Protein AF-0000000075966143 (afdb_homodimer)

Organism: Ladona fulva (NCBI:txid123851)

pLDDT: mean 75.8, std 23.21, range [33.59, 98.0]

Radius of gyration: 23.51 Å; Cα contacts (8 Å, |Δi|>4): 585; chains: 2; bounding box: 40×70×55 Å

Nearest PDB structures (foldseek):
  2z8h-assembly1_A-2  TM=9.251E-01  e=4.315E-08  Mus musculus
  7x4x-assembly3_F-2  TM=8.879E-01  e=3.570E-08  Homo sapiens
  9gp5-assembly1_D  TM=9.313E-01  e=2.092E-07  Homo sapiens
  9gr9-assembly2_D-2  TM=9.067E-01  e=1.113E-07  Homo sapiens
  2vpk-assembly1_A-2  TM=9.109E-01  e=8.943E-07  Homo sapiens

Secondary structure (DSSP, 8-state):
----EEEEEE-EETTTTEE---EEEE-BTTB----GGGSS-----S-PEEEEEETTHHHHHHHHHHHHHHTT-S--EEEEETTEEEEE-HHHHHHH-HHHHHHHHH---SS-EEE-TT--HHHHHHHHHHHHHSEEEEEGGGHHHHHHHHHHTT-TTTTTS-THHHHT-/----EEEEEEEEETTTTEEEEEEEEE-BTTB----TTSSS-----S-PEEEEEETTHHHHHHHHHHHHHHTT-S--EEEEETTEEEEE-HHHHHHH-HHHHHHHHH---SS-EEE-TT--HHHHHHHHHHHHHSEEEEEGGGHHHHHHHHHHTT-TTTTTS-THHHHT-

Solvent-accessible surface area (backbone atoms only — not comparable to full-atom values): 18175 Å² total; per-residue (Å²): 131,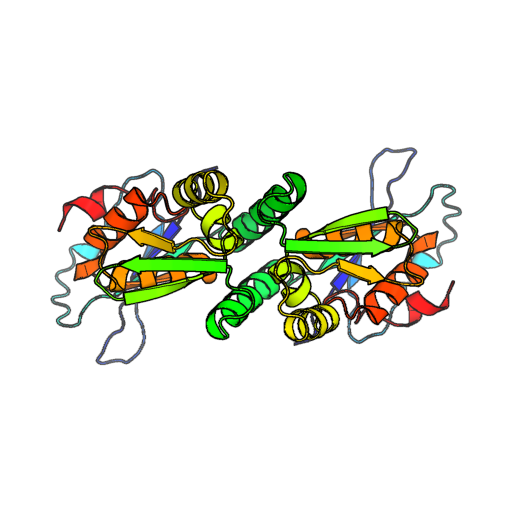81,66,46,22,32,31,21,32,32,37,62,36,77,86,69,72,46,59,38,64,58,45,67,41,58,45,55,90,46,47,63,70,72,55,77,65,77,66,53,74,66,80,60,86,62,86,50,35,34,32,39,34,31,76,56,36,53,64,48,45,42,53,36,51,40,48,31,55,75,67,60,53,83,52,39,29,36,42,33,25,86,94,41,76,46,74,40,42,57,70,59,46,33,55,38,8,66,52,47,30,52,55,48,69,74,44,82,56,82,61,44,74,46,76,44,78,96,41,57,53,71,47,52,52,45,50,51,40,27,66,45,66,28,35,40,76,35,46,56,89,47,40,20,63,41,41,49,52,31,36,73,46,37,26,65,38,44,36,70,46,26,58,63,54,44,60,73,105,132,80,68,45,21,32,31,23,33,37,35,62,36,76,86,65,75,44,66,53,63,61,45,68,41,58,46,54,91,44,49,60,69,70,56,77,65,76,65,52,75,67,78,60,85,61,82,47,34,34,32,37,33,32,76,56,35,55,63,48,46,40,52,35,51,40,50,30,55,77,69,60,52,84,50,37,30,35,42,33,24,85,95,42,75,47,72,40,43,57,68,58,47,33,56,36,10,65,52,46,31,53,55,48,69,74,44,83,54,81,62,45,75,48,76,44,78,96,41,57,53,70,47,52,53,45,49,52,41,26,70,46,64,29,34,41,78,38,45,56,89,48,40,20,64,41,40,49,52,30,37,75,47,37,26,64,38,45,34,70,46,28,59,65,54,43,60,73,105

Sequence (338 aa):
MHERVTFYIRYVDAKKMKAIVSYSLSLYEGNFYPGDWLSSETKMSEPQKFYLKWNDFQSNMVSSFKHLRDEKSFTDVTLACEGQTCKAHKMVLSACSPYFKSLLEENPSKHPIIILKDVPYGHLQAILEFMYAGEVNVSQEQLPAFLKTAERLKVKGLAEAPQSIKREGMHERVTFYIRYVDAKKMKAIVSYSLSLYEGNFYPGDWLSSETKMSEPQKFYLKWNDFQSNMVSSFKHLRDEKSFTDVTLACEGQTCKAHKMVLSACSPYFKSLLEENPSKHPIIILKDVPYGHLQAILEFMYAGEVNVSQEQLPAFLKTAERLKVKGLAEAPQSIKREG

Foldseek 3Di:
DPQWKFKFWKACPPVVSRIGNGPRQGPDPPDRPPDPVVPPCPVVVDDTDMD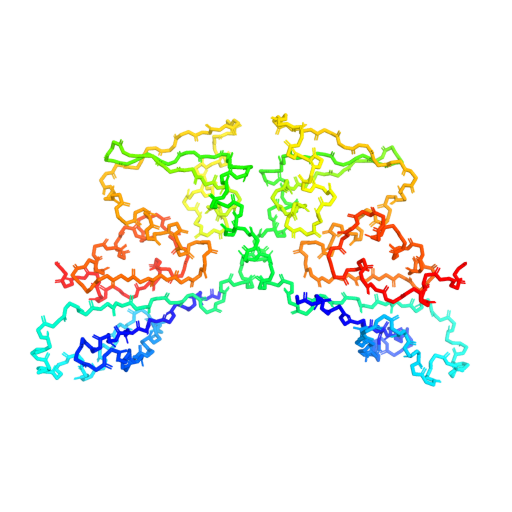IGRPCVVVVVLVVQVVCLVVVHPFAEWEDEPRDIGTHHLVLLVVFFVLSVVVCVVPVDRYYYHYDYPDDPVLVVQLRCCSSPVDGDDDLVCLLVSLVVCLVRRGPPRVPPDCVSNPPD/DDQWKWKFWFDCDPVVSDGDGGPRQGPPPVDRCPDPVVPPCPVVVDDTDMDIGRPCVVVVVLVVQVVCLVVVHPFAEWEDEPRDIGTHHLVLLVVFFVLSVVVCVVPVDRYYYHYDYPDDPVLVVQLRCCSSPVDGDDDLVCLLVSLVVCLVRRGPPRVPPDCVSNPPD

Structure (mmCIF, N/CA/C/O backbone):
data_AF-0000000075966143-model_v1
#
loop_
_entity.id
_entity.type
_entity.pdbx_description
1 polymer 'BTB domain-containing protein'
#
loop_
_atom_site.group_PDB
_atom_site.id
_atom_site.type_symbol
_atom_site.label_atom_id
_atom_site.label_alt_id
_atom_site.label_comp_id
_atom_site.label_asym_id
_atom_site.label_entity_id
_atom_site.label_seq_id
_atom_site.pdbx_PDB_ins_code
_atom_site.Cartn_x
_atom_site.Cartn_y
_atom_site.Cartn_z
_atom_site.occupancy
_atom_site.B_iso_or_equiv
_atom_site.auth_seq_id
_atom_site.auth_comp_id
_atom_site.auth_asym_id
_atom_site.auth_atom_id
_atom_site.pdbx_PDB_model_num
ATOM 1 N N . MET A 1 1 ? -13.375 1.794 14.156 1 35.16 1 MET A N 1
ATOM 2 C CA . MET A 1 1 ? -12.133 1.603 14.898 1 35.16 1 MET A CA 1
ATOM 3 C C . MET A 1 1 ? -11.219 2.816 14.758 1 35.16 1 MET A C 1
ATOM 5 O O . MET A 1 1 ? -11.055 3.346 13.656 1 35.16 1 MET A O 1
ATOM 9 N N . HIS A 1 2 ? -11.141 3.566 15.766 1 45.69 2 HIS A N 1
ATOM 10 C CA . HIS A 1 2 ? -10.469 4.859 15.812 1 45.69 2 HIS A CA 1
ATOM 11 C C . HIS A 1 2 ? -8.969 4.707 15.578 1 45.69 2 HIS A C 1
ATOM 13 O O . HIS A 1 2 ? -8.328 3.83 16.156 1 45.69 2 HIS A O 1
ATOM 19 N N . GLU A 1 3 ? -8.531 4.992 14.406 1 54.38 3 GLU A N 1
ATOM 20 C CA . GLU A 1 3 ? -7.105 4.914 14.102 1 54.38 3 GLU A CA 1
ATOM 21 C C . GLU A 1 3 ? -6.281 5.727 15.102 1 54.38 3 GLU A C 1
ATOM 23 O O . GLU A 1 3 ? -6.656 6.844 15.461 1 54.38 3 GLU A O 1
ATOM 28 N N . ARG A 1 4 ? -5.59 5.055 16.062 1 53.75 4 ARG A N 1
ATOM 29 C CA . ARG A 1 4 ? -4.852 5.715 17.125 1 53.75 4 ARG A CA 1
ATOM 30 C C . ARG A 1 4 ? -3.488 6.191 16.641 1 53.75 4 ARG A C 1
ATOM 32 O O . ARG A 1 4 ? -2.76 5.441 15.984 1 53.75 4 ARG A O 1
ATOM 39 N N . VAL A 1 5 ? -3.352 7.492 16.531 1 60.44 5 VAL A N 1
ATOM 40 C CA . VAL A 1 5 ? -2.033 8.047 16.234 1 60.44 5 VAL A CA 1
ATOM 41 C C . VAL A 1 5 ? -1.303 8.352 17.547 1 60.44 5 VAL A C 1
ATOM 43 O O . VAL A 1 5 ? -1.873 8.953 18.453 1 60.44 5 VAL A O 1
ATOM 46 N N . THR A 1 6 ? -0.219 7.621 17.766 1 60.62 6 THR A N 1
ATOM 47 C CA . THR A 1 6 ? 0.622 7.914 18.922 1 60.62 6 THR A CA 1
ATOM 48 C C . THR A 1 6 ? 1.615 9.023 18.609 1 60.62 6 THR A C 1
ATOM 50 O O . THR A 1 6 ? 2.225 9.031 17.531 1 60.62 6 THR A O 1
ATOM 53 N N . PHE A 1 7 ? 1.609 10.023 19.375 1 55.22 7 PHE A N 1
ATOM 54 C CA . PHE A 1 7 ? 2.525 11.148 19.219 1 55.22 7 PHE A CA 1
ATOM 55 C C . PHE A 1 7 ? 3.729 10.992 20.141 1 55.22 7 PHE A C 1
ATOM 57 O O . PHE A 1 7 ? 3.588 10.562 21.297 1 55.22 7 PHE A O 1
ATOM 64 N N . TYR A 1 8 ? 4.891 10.867 19.438 1 54 8 TYR A N 1
ATOM 65 C CA . TYR A 1 8 ? 6.098 10.867 20.266 1 54 8 TYR A CA 1
ATOM 66 C C . TYR A 1 8 ? 6.859 12.18 20.109 1 54 8 TYR A C 1
ATOM 68 O O . TYR A 1 8 ? 6.906 12.75 19.016 1 54 8 TYR A O 1
ATOM 76 N N . ILE A 1 9 ? 7.129 12.828 21.172 1 49.75 9 ILE A N 1
ATOM 77 C CA . ILE A 1 9 ? 7.977 14.016 21.141 1 49.75 9 ILE A CA 1
ATOM 78 C C . ILE A 1 9 ? 9.445 13.609 21.266 1 49.75 9 ILE A C 1
ATOM 80 O O . ILE A 1 9 ? 9.812 12.859 22.172 1 49.75 9 ILE A O 1
ATOM 84 N N . ARG A 1 10 ? 10.039 13.609 20.078 1 47.09 10 ARG A N 1
ATOM 85 C CA . ARG A 1 10 ? 11.469 13.312 20.141 1 47.09 10 ARG A CA 1
ATOM 86 C C . ARG A 1 10 ? 12.273 14.586 20.406 1 47.09 10 ARG A C 1
ATOM 88 O O . ARG A 1 10 ? 12.125 15.578 19.688 1 47.09 10 ARG A O 1
ATOM 95 N N . TYR A 1 11 ? 12.758 14.656 21.625 1 44.06 11 TYR A N 1
ATOM 96 C CA . TYR A 1 11 ? 13.656 15.734 22.016 1 44.06 11 TYR A CA 1
ATOM 97 C C . TYR A 1 11 ? 15.086 15.422 21.578 1 44.06 11 TYR A C 1
ATOM 99 O O . TYR A 1 11 ? 15.57 14.305 21.781 1 44.06 11 TYR A O 1
ATOM 107 N N . VAL A 1 12 ? 15.453 15.938 20.469 1 45.22 12 VAL A N 1
ATOM 108 C CA . VAL A 1 12 ? 16.859 15.773 20.141 1 45.22 12 VAL A CA 1
ATOM 109 C C . VAL A 1 12 ? 17.703 16.766 20.953 1 45.22 12 VAL A C 1
ATOM 111 O O . VAL A 1 12 ? 17.453 17.969 20.922 1 45.22 12 VAL A O 1
ATOM 114 N N . ASP A 1 13 ? 18.281 16.297 22.062 1 43.72 13 ASP A N 1
ATOM 115 C CA . ASP A 1 13 ? 19.219 17.125 22.812 1 43.72 13 ASP A CA 1
ATOM 116 C C . ASP A 1 13 ? 20.438 17.469 21.969 1 43.72 13 ASP A C 1
ATOM 118 O O . ASP A 1 13 ? 21.188 16.578 21.547 1 43.72 13 ASP A O 1
ATOM 122 N N . ALA A 1 14 ? 20.453 18.719 21.531 1 42 14 ALA A N 1
ATOM 123 C CA . ALA A 1 14 ? 21.609 19.234 20.812 1 42 14 ALA A CA 1
ATOM 124 C C . ALA A 1 14 ? 22.906 18.906 21.562 1 42 14 ALA A C 1
ATOM 126 O O . ALA A 1 14 ? 23.938 18.656 20.953 1 42 14 ALA A O 1
ATOM 127 N N . LYS A 1 15 ? 22.906 19.25 22.781 1 45.5 15 LYS A N 1
ATOM 128 C CA . LYS A 1 15 ? 24.188 19.094 23.469 1 45.5 15 LYS A CA 1
ATOM 129 C C . LYS A 1 15 ? 24.609 17.625 23.5 1 45.5 15 LYS A C 1
ATOM 131 O O . LYS A 1 15 ? 25.812 17.328 23.547 1 45.5 15 LYS A O 1
ATOM 136 N N . LYS A 1 16 ? 23.812 16.812 23.828 1 46.66 16 LYS A N 1
ATOM 137 C CA . LYS A 1 16 ? 24.266 15.438 24.016 1 46.66 16 LYS A CA 1
ATOM 138 C C . LYS A 1 16 ? 23.875 14.562 22.828 1 46.66 16 LYS A C 1
ATOM 140 O O . LYS A 1 16 ? 24.156 13.359 22.812 1 46.66 16 LYS A O 1
ATOM 145 N N . MET A 1 17 ? 23.547 15.016 21.75 1 38.47 17 MET A N 1
ATOM 146 C CA . MET A 1 17 ? 23.25 14.414 20.453 1 38.47 17 MET A CA 1
ATOM 147 C C . MET A 1 17 ? 22.359 13.188 20.609 1 38.47 17 MET A C 1
ATOM 149 O O . MET A 1 17 ? 22.531 12.195 19.891 1 38.47 17 MET A O 1
ATOM 153 N N . LYS A 1 18 ? 22.141 13.094 21.859 1 41.81 18 LYS A N 1
ATOM 154 C CA . LYS A 1 18 ? 21.297 11.93 22.125 1 41.81 18 LYS A CA 1
ATOM 155 C C . LYS A 1 18 ? 19.828 12.336 22.25 1 41.81 18 LYS A C 1
ATOM 157 O O . LYS A 1 18 ? 19.516 13.297 22.953 1 41.81 18 LYS A O 1
ATOM 162 N N . ALA A 1 19 ? 19.297 12.125 21.25 1 39.12 19 ALA A N 1
ATOM 163 C CA . ALA A 1 19 ? 17.906 12.461 20.953 1 39.12 19 ALA A CA 1
ATOM 164 C C . ALA A 1 19 ? 17.016 12.242 22.188 1 39.12 19 ALA A C 1
ATOM 166 O O . ALA A 1 19 ? 17.422 11.57 23.141 1 39.12 19 ALA A O 1
ATOM 167 N N . ILE A 1 20 ? 15.664 11.984 22.188 1 42.72 20 ILE A N 1
ATOM 168 C CA . ILE A 1 20 ? 14.227 12.219 22.094 1 42.72 20 ILE A CA 1
ATOM 169 C C . ILE A 1 20 ? 13.5 11.438 23.188 1 42.72 20 ILE A C 1
ATOM 171 O O . ILE A 1 20 ? 13.586 10.211 23.234 1 42.72 20 ILE A O 1
ATOM 175 N N . VAL A 1 21 ? 13.391 12.008 24.297 1 39.19 21 VAL A N 1
ATOM 176 C CA . VAL A 1 21 ? 12.297 11.555 25.156 1 39.19 21 VAL A CA 1
ATOM 177 C C . VAL A 1 21 ? 11.031 11.383 24.328 1 39.19 21 VAL A C 1
ATOM 179 O O . VAL A 1 21 ? 10.594 12.312 23.641 1 39.19 21 VAL A O 1
ATOM 182 N N . SER A 1 22 ? 10.812 10.258 23.688 1 41.22 22 SER A N 1
ATOM 183 C CA . SER A 1 22 ? 9.594 9.867 22.984 1 41.22 22 SER A CA 1
ATOM 184 C C . SER A 1 22 ? 8.391 9.875 23.922 1 41.22 22 SER A C 1
ATOM 186 O O . SER A 1 22 ? 8.43 9.266 25 1 41.22 22 SER A O 1
ATOM 188 N N . TYR A 1 23 ? 7.969 11.078 24.328 1 38.28 23 TYR A N 1
ATOM 189 C CA . TYR A 1 23 ? 6.691 11.023 25.031 1 38.28 23 TYR A CA 1
ATOM 190 C C . TYR A 1 23 ? 5.586 10.508 24.109 1 38.28 23 TYR A C 1
ATOM 192 O O . TYR A 1 23 ? 5.441 10.977 22.984 1 38.28 23 TYR A O 1
ATOM 200 N N . SER A 1 24 ? 5.426 9.242 24.25 1 41.91 24 SER A N 1
ATOM 201 C CA . SER A 1 24 ? 4.285 8.68 23.531 1 41.91 24 SER A CA 1
ATOM 202 C C . SER A 1 24 ? 2.99 9.383 23.906 1 41.91 24 SER A C 1
ATOM 204 O O . SER A 1 24 ? 2.703 9.57 25.094 1 41.91 24 SER A O 1
ATOM 206 N N . LEU A 1 25 ? 2.803 10.5 23.406 1 42.75 25 LEU A N 1
ATOM 207 C CA . LEU A 1 25 ? 1.447 11.016 23.578 1 42.75 25 LEU A CA 1
ATOM 208 C C . LEU A 1 25 ? 0.462 10.234 22.719 1 42.75 25 LEU A C 1
ATOM 210 O O . LEU A 1 25 ? 0.653 10.102 21.5 1 42.75 25 LEU A O 1
ATOM 214 N N . SER A 1 26 ? 0.037 9.141 23.406 1 41.5 26 SER A N 1
ATOM 215 C CA . SER A 1 26 ? -1.021 8.43 22.703 1 41.5 26 SER A CA 1
ATOM 216 C C . SER A 1 26 ? -2.283 9.281 22.594 1 41.5 26 SER A C 1
ATOM 218 O O . SER A 1 26 ? -2.701 9.906 23.578 1 41.5 26 SER A O 1
ATOM 220 N N . LEU A 1 27 ? -2.469 9.938 21.609 1 43 27 LEU A N 1
ATOM 221 C CA . LEU A 1 27 ? -3.725 10.641 21.375 1 43 27 LEU A CA 1
ATOM 222 C C . LEU A 1 27 ? -4.91 9.695 21.5 1 43 27 LEU A C 1
ATOM 224 O O . LEU A 1 27 ? -4.977 8.68 20.797 1 43 27 LEU A O 1
ATOM 228 N N . TYR A 1 28 ? -5.246 9.398 22.875 1 38.34 28 TYR A N 1
ATOM 229 C CA . TYR A 1 28 ? -6.492 8.672 23.094 1 38.34 28 TYR A CA 1
ATOM 230 C C . TYR A 1 28 ? -7.66 9.633 23.281 1 38.34 28 TYR A C 1
ATOM 232 O O . TYR A 1 28 ? -7.578 10.57 24.078 1 38.34 28 TYR A O 1
ATOM 240 N N . GLU A 1 29 ? -8.891 9.367 22.703 1 38.88 29 GLU A N 1
ATOM 241 C CA . GLU A 1 29 ? -10.227 9.945 22.828 1 38.88 29 GLU A CA 1
ATOM 242 C C . GLU A 1 29 ? -10.18 11.461 22.688 1 38.88 29 GLU A C 1
ATOM 244 O O . GLU A 1 29 ? -10.867 12.18 23.406 1 38.88 29 GLU A O 1
ATOM 249 N N . GLY A 1 30 ? -9.43 12.102 21.844 1 39.19 30 GLY A N 1
ATOM 250 C CA . GLY A 1 30 ? -9.539 13.516 21.547 1 39.19 30 GLY A CA 1
ATOM 251 C C . GLY A 1 30 ? -8.758 14.391 22.5 1 39.19 30 GLY A C 1
ATOM 252 O O . GLY A 1 30 ? -8.695 15.609 22.328 1 39.19 30 GLY A O 1
ATOM 253 N N . ASN A 1 31 ? -8.578 13.93 23.719 1 38.34 31 ASN A N 1
ATOM 254 C CA . ASN A 1 31 ? -8.016 14.758 24.781 1 38.34 31 ASN A CA 1
ATOM 255 C C . ASN A 1 31 ? -6.496 14.672 24.828 1 38.34 31 ASN A C 1
ATOM 257 O O . ASN A 1 31 ? -5.926 13.602 24.578 1 38.34 31 ASN A O 1
ATOM 261 N N . PHE A 1 32 ? -5.906 15.789 24.484 1 42.09 32 PHE A N 1
ATOM 262 C CA . PHE A 1 32 ? -4.473 15.969 24.688 1 42.09 32 PHE A CA 1
ATOM 263 C C . PHE A 1 32 ? -4.137 16.047 26.172 1 42.09 32 PHE A C 1
ATOM 265 O O . PHE A 1 32 ? -4.695 16.859 26.891 1 42.09 32 PHE A O 1
ATOM 272 N N . TYR A 1 33 ? -3.854 15.031 26.797 1 36.91 33 TYR A N 1
ATOM 273 C CA . TYR A 1 33 ? -3.363 15.273 28.156 1 36.91 33 TYR A CA 1
ATOM 274 C C . TYR A 1 33 ? -1.88 15.617 28.141 1 36.91 33 TYR A C 1
ATOM 276 O O . TYR A 1 33 ? -1.045 14.797 27.766 1 36.91 33 TYR A O 1
ATOM 284 N N . PRO A 1 34 ? -1.654 16.875 27.781 1 41.34 34 PRO A N 1
ATOM 285 C CA . PRO A 1 34 ? -0.245 17.188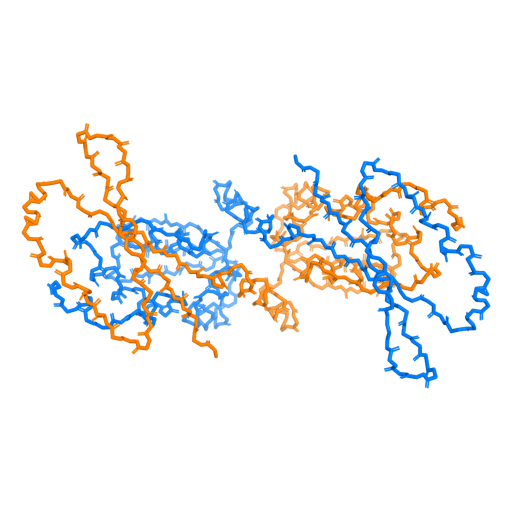 28.031 1 41.34 34 PRO A CA 1
ATOM 286 C C . PRO A 1 34 ? 0.264 16.609 29.344 1 41.34 34 PRO A C 1
ATOM 288 O O . PRO A 1 34 ? -0.407 16.719 30.375 1 41.34 34 PRO A O 1
ATOM 291 N N . GLY A 1 35 ? 0.656 15.453 29.406 1 36.88 35 GLY A N 1
ATOM 292 C CA . GLY A 1 35 ? 1.251 15.25 30.719 1 36.88 35 GLY A CA 1
ATOM 293 C C . GLY A 1 35 ? 1.987 16.469 31.234 1 36.88 35 GLY A C 1
ATOM 294 O O . GLY A 1 35 ? 2.215 17.422 30.484 1 36.88 35 GLY A O 1
ATOM 295 N N . ASP A 1 36 ? 2.021 16.672 32.625 1 38.34 36 ASP A N 1
ATOM 296 C CA . ASP A 1 36 ? 2.721 17.672 33.406 1 38.34 36 ASP A CA 1
ATOM 297 C C . ASP A 1 36 ? 3.98 18.156 32.688 1 38.34 36 ASP A C 1
ATOM 299 O O . ASP A 1 36 ? 4.633 19.109 33.125 1 38.34 36 ASP A O 1
ATOM 303 N N . TRP A 1 37 ? 4.465 17.312 31.828 1 37.81 37 TRP A N 1
ATOM 304 C CA . TRP A 1 37 ? 5.863 17.531 31.484 1 37.81 37 TRP A CA 1
ATOM 305 C C . TRP A 1 37 ? 6 18.656 30.453 1 37.81 37 TRP A C 1
ATOM 307 O O . TRP A 1 37 ? 7.113 19.047 30.109 1 37.81 37 TRP A O 1
ATOM 317 N N . LEU A 1 38 ? 4.969 18.938 29.578 1 40.09 38 LEU A N 1
ATOM 318 C CA . LEU A 1 38 ? 5.184 20.141 28.781 1 40.09 38 LEU A CA 1
ATOM 319 C C . LEU A 1 38 ? 5.438 21.344 29.688 1 40.09 38 LEU A C 1
ATOM 321 O O . LEU A 1 38 ? 5.855 22.406 29.203 1 40.09 38 LEU A O 1
ATOM 325 N N . SER A 1 39 ? 4.832 21.391 30.797 1 36.72 39 SER A N 1
ATOM 326 C CA . SER A 1 39 ? 5.055 22.516 31.703 1 36.72 39 SER A CA 1
ATOM 327 C C . SER A 1 39 ? 6.52 22.609 32.094 1 36.72 39 SER A C 1
ATOM 329 O O . SER A 1 39 ? 6.906 23.531 32.844 1 36.72 39 SER A O 1
ATOM 331 N N . SER A 1 40 ? 7.184 21.453 32.312 1 35.75 40 SER A N 1
ATOM 332 C CA . SER A 1 40 ? 8.508 21.781 32.812 1 35.75 40 SER A CA 1
ATOM 333 C C . SER A 1 40 ? 9.234 22.75 31.891 1 35.75 40 SER A C 1
ATOM 335 O O . SER A 1 40 ? 9.195 22.609 30.672 1 35.75 40 SER A O 1
ATOM 337 N N . GLU A 1 41 ? 9.305 24.047 32.281 1 37.09 41 GLU A N 1
ATOM 338 C CA . GLU A 1 41 ? 10.172 25.141 31.844 1 37.09 41 GLU A CA 1
ATOM 339 C C . GLU A 1 41 ? 11.43 24.609 31.156 1 37.09 41 GLU A C 1
ATOM 341 O O . GLU A 1 41 ? 12.531 24.703 31.703 1 37.09 41 GLU A O 1
ATOM 346 N N . THR A 1 42 ? 11.508 23.391 30.906 1 38 42 THR A N 1
ATOM 347 C CA . THR A 1 42 ? 12.82 23.281 30.266 1 38 42 THR A CA 1
ATOM 348 C C . THR A 1 42 ? 12.961 24.312 29.156 1 38 42 THR A C 1
ATOM 350 O O . THR A 1 42 ? 12.227 24.266 28.156 1 38 42 THR A O 1
ATOM 353 N N . LYS A 1 43 ? 13.062 25.594 29.422 1 41.16 43 LYS A N 1
ATOM 354 C CA . LYS A 1 43 ? 13.734 26.609 28.609 1 41.16 43 LYS A CA 1
ATOM 355 C C . LYS A 1 43 ? 14.523 25.969 27.469 1 41.16 43 LYS A C 1
ATOM 357 O O . LYS A 1 43 ? 15.734 25.781 27.562 1 41.16 43 LYS A O 1
ATOM 362 N N . MET A 1 44 ? 14.234 24.766 27.016 1 41.53 44 MET A N 1
ATOM 363 C CA . MET A 1 44 ? 15.086 24.125 26.016 1 41.53 44 MET A CA 1
ATOM 364 C C . MET A 1 44 ? 15.195 24.969 24.75 1 41.53 44 MET A C 1
ATOM 366 O O . MET A 1 44 ? 14.18 25.312 24.156 1 41.53 44 MET A O 1
ATOM 370 N N . SER A 1 45 ? 16.031 25.828 24.75 1 44.84 45 SER A N 1
ATOM 371 C CA . SER A 1 45 ? 16.516 26.688 23.688 1 44.84 45 SER A CA 1
ATOM 372 C C . SER A 1 45 ? 16.297 26.062 22.312 1 44.84 45 SER A C 1
ATOM 374 O O . SER A 1 45 ? 16.391 26.734 21.281 1 44.84 45 SER A O 1
ATOM 376 N N . GLU A 1 46 ? 16.469 24.641 22.234 1 49.53 46 GLU A N 1
ATOM 377 C CA . GLU A 1 46 ? 16.516 24.078 20.891 1 49.53 46 GLU A CA 1
ATOM 378 C C . GLU A 1 46 ? 15.125 23.703 20.391 1 49.53 46 GLU A C 1
ATOM 380 O O . GLU A 1 46 ? 14.242 23.375 21.188 1 49.53 46 GLU A O 1
ATOM 385 N N . PRO A 1 47 ? 14.883 23.969 19.141 1 54.69 47 PRO A N 1
ATOM 386 C CA . PRO A 1 47 ? 13.586 23.719 18.5 1 54.69 47 PRO A CA 1
ATOM 387 C C . PRO A 1 47 ? 13.055 22.312 18.766 1 54.69 47 PRO A C 1
ATOM 389 O O . PRO A 1 47 ? 13.812 21.344 18.734 1 54.69 47 PRO A O 1
ATOM 392 N N . GLN A 1 48 ? 12.102 22.047 19.531 1 59.75 48 GLN A N 1
ATOM 393 C CA . GLN A 1 48 ? 11.438 20.797 19.875 1 59.75 48 GLN A CA 1
ATOM 394 C C . GLN A 1 48 ? 10.672 20.25 18.672 1 59.75 48 GLN A C 1
ATOM 396 O O . GLN A 1 48 ? 10.086 21.016 17.906 1 59.75 48 GLN A O 1
ATOM 401 N N . LYS A 1 49 ? 11.117 18.906 18.188 1 71.5 49 LYS A N 1
ATOM 402 C CA . LYS A 1 49 ? 10.383 18.234 17.125 1 71.5 49 LYS A CA 1
ATOM 403 C C . LYS A 1 49 ? 9.445 17.172 17.703 1 71.5 49 LYS A C 1
ATOM 405 O O . LYS A 1 49 ? 9.734 16.578 18.75 1 71.5 49 LYS A O 1
ATOM 410 N N . PHE A 1 50 ? 8.227 17.078 17.109 1 73.44 50 PHE A N 1
ATOM 411 C CA . PHE A 1 50 ? 7.242 16.047 17.438 1 73.44 50 PHE A CA 1
ATOM 412 C C . PHE A 1 50 ? 7.273 14.922 16.406 1 73.44 50 PHE A C 1
ATOM 414 O O . PHE A 1 50 ? 7.316 15.172 15.203 1 73.44 50 PHE A O 1
ATOM 421 N N . TYR A 1 51 ? 7.398 13.727 16.984 1 80.19 51 TYR A N 1
ATOM 422 C CA . TYR A 1 51 ? 7.309 12.523 16.172 1 80.19 51 TYR A CA 1
ATOM 423 C C . TYR A 1 51 ? 5.914 11.906 16.25 1 80.19 51 TYR A C 1
ATOM 425 O O . TYR A 1 51 ? 5.453 11.539 17.344 1 80.19 51 TYR A O 1
ATOM 433 N N . LEU A 1 52 ? 5.258 11.922 15.117 1 81.06 52 LEU A N 1
ATOM 434 C CA . LEU A 1 52 ? 3.916 11.367 15.023 1 81.06 52 LEU A CA 1
ATOM 435 C C . LEU A 1 52 ? 3.936 10.008 14.32 1 81.06 52 LEU A C 1
ATOM 437 O O . LEU A 1 52 ? 4.543 9.867 13.258 1 81.06 52 LEU A O 1
ATOM 441 N N . LYS A 1 53 ? 3.336 9.008 14.984 1 85 53 LYS A N 1
ATOM 442 C CA . LYS A 1 53 ? 3.295 7.656 14.422 1 85 53 LYS A CA 1
ATOM 443 C C . LYS A 1 53 ? 1.865 7.129 14.367 1 85 53 LYS A C 1
ATOM 445 O O . LYS A 1 53 ? 1.133 7.195 15.359 1 85 53 LYS A O 1
ATOM 450 N N . TRP A 1 54 ? 1.492 6.664 13.211 1 85.56 54 TRP A N 1
ATOM 451 C CA . TRP A 1 54 ? 0.216 5.98 13.031 1 85.56 54 TRP A CA 1
ATOM 452 C C . TRP A 1 54 ? 0.338 4.496 13.359 1 85.56 54 TRP A C 1
ATOM 454 O O . TRP A 1 54 ? 0.868 3.721 12.562 1 85.56 54 TRP A O 1
ATOM 464 N N . ASN A 1 55 ? -0.104 3.992 14.484 1 80.44 55 ASN A N 1
ATOM 465 C CA . ASN A 1 55 ? 0.141 2.658 15.023 1 80.44 55 ASN A CA 1
ATOM 466 C C . ASN A 1 55 ? -0.405 1.571 14.102 1 80.44 55 ASN A C 1
ATOM 468 O O . ASN A 1 55 ? 0.204 0.509 13.961 1 80.44 55 ASN A O 1
ATOM 472 N N . ASP A 1 56 ? -1.583 1.779 13.469 1 85.62 56 ASP A N 1
ATOM 473 C CA . ASP A 1 56 ? -2.203 0.752 12.633 1 85.62 56 ASP A CA 1
ATOM 474 C C . ASP A 1 56 ? -2.061 1.086 11.148 1 85.62 56 ASP A C 1
ATOM 476 O O . ASP A 1 56 ? -2.936 0.758 10.352 1 85.62 56 ASP A O 1
ATOM 480 N N . PHE A 1 57 ? -0.975 1.826 10.883 1 91.25 57 PHE A N 1
ATOM 481 C CA . PHE A 1 57 ? -0.768 2.326 9.531 1 91.25 57 PHE A CA 1
ATOM 482 C C . PHE A 1 57 ? -0.696 1.176 8.539 1 91.25 57 PHE A C 1
ATOM 484 O O . PHE A 1 57 ? -1.456 1.138 7.566 1 91.25 57 PHE A O 1
ATOM 491 N N . GLN A 1 58 ? 0.205 0.168 8.82 1 90.75 58 GLN A N 1
ATOM 492 C CA . GLN A 1 58 ? 0.468 -0.898 7.859 1 90.75 58 GLN A CA 1
ATOM 493 C C . GLN A 1 58 ? -0.777 -1.749 7.629 1 90.75 58 GLN A C 1
ATOM 495 O O . GLN A 1 58 ? -1.134 -2.039 6.484 1 90.75 58 GLN A O 1
ATOM 500 N N . SER A 1 59 ? -1.456 -2.123 8.688 1 89.88 59 SER A N 1
ATOM 501 C CA . SER A 1 59 ? -2.658 -2.939 8.555 1 89.88 59 SER A CA 1
ATOM 502 C C . SER A 1 59 ? -3.775 -2.168 7.855 1 89.88 59 SER A C 1
ATOM 504 O O . SER A 1 59 ? -4.512 -2.729 7.043 1 89.88 59 SER A O 1
ATOM 506 N N . ASN A 1 60 ? -3.91 -0.875 8.141 1 89.94 60 ASN A N 1
ATOM 507 C CA . ASN A 1 60 ? -4.91 -0.035 7.488 1 89.94 60 ASN A CA 1
ATOM 508 C C . ASN A 1 60 ? -4.641 0.096 5.988 1 89.94 60 ASN A C 1
ATOM 510 O O . ASN A 1 60 ? -5.562 -0.002 5.18 1 89.94 60 ASN A O 1
ATOM 514 N N . MET A 1 61 ? -3.398 0.274 5.676 1 92.44 61 MET A N 1
ATOM 515 C CA . MET A 1 61 ? -3.012 0.449 4.277 1 92.44 61 MET A CA 1
ATOM 516 C C . MET A 1 61 ? -3.336 -0.799 3.465 1 92.44 61 MET A C 1
ATOM 518 O O . MET A 1 61 ? -3.998 -0.714 2.428 1 92.44 61 MET A O 1
ATOM 522 N N . VAL A 1 62 ? -2.928 -1.915 3.961 1 92 62 VAL A N 1
ATOM 523 C CA . VAL A 1 62 ? -3.129 -3.176 3.256 1 92 62 VAL A CA 1
ATOM 524 C C . VAL A 1 62 ? -4.621 -3.459 3.115 1 92 62 VAL A C 1
ATOM 526 O O . VAL A 1 62 ? -5.09 -3.834 2.037 1 92 62 VAL A O 1
ATOM 529 N N . SER A 1 63 ? -5.375 -3.238 4.172 1 94 63 SER A N 1
ATOM 530 C CA . SER A 1 63 ? -6.82 -3.443 4.125 1 94 63 SER A CA 1
ATOM 531 C C . SER A 1 63 ? -7.477 -2.529 3.098 1 94 63 SER A C 1
ATOM 533 O O . SER A 1 63 ? -8.375 -2.953 2.365 1 94 63 SER A O 1
ATOM 535 N N . SER A 1 64 ? -7.059 -1.345 3.105 1 93.38 64 SER A N 1
ATOM 536 C CA . SER A 1 64 ? -7.609 -0.381 2.16 1 93.38 64 SER A CA 1
ATOM 537 C C . SER A 1 64 ? -7.309 -0.786 0.72 1 93.38 64 SER A C 1
ATOM 539 O O . SER A 1 64 ? -8.172 -0.678 -0.154 1 93.38 64 SER A O 1
ATOM 541 N N . PHE A 1 65 ? -6.117 -1.251 0.458 1 95.19 65 PHE A N 1
ATOM 542 C CA . PHE A 1 65 ? -5.75 -1.645 -0.897 1 95.19 65 PHE A CA 1
ATOM 543 C C . PHE A 1 65 ? -6.578 -2.84 -1.356 1 95.19 65 PHE A C 1
ATOM 545 O O . PHE A 1 65 ? -6.984 -2.912 -2.518 1 95.19 65 PHE A O 1
ATOM 552 N N . LYS A 1 66 ? -6.762 -3.756 -0.452 1 95.31 66 LYS A N 1
ATOM 553 C CA . LYS A 1 66 ? -7.637 -4.883 -0.766 1 95.31 66 LYS A CA 1
ATOM 554 C C . LYS A 1 66 ? -9.039 -4.41 -1.12 1 95.31 66 LYS A C 1
ATOM 556 O O . LYS A 1 66 ? -9.641 -4.887 -2.086 1 95.31 66 LYS A O 1
ATOM 561 N N . HIS A 1 67 ? -9.523 -3.465 -0.348 1 95.88 67 HIS A N 1
ATOM 562 C CA . HIS A 1 67 ? -10.844 -2.906 -0.597 1 95.88 67 HIS A CA 1
ATOM 563 C C . HIS A 1 67 ? -10.906 -2.205 -1.951 1 95.88 67 HIS A C 1
ATOM 565 O O . HIS A 1 67 ? -11.859 -2.387 -2.707 1 95.88 67 HIS A O 1
ATOM 571 N N . LEU A 1 68 ? -9.945 -1.452 -2.254 1 95.69 68 LEU A N 1
ATOM 572 C CA . LEU A 1 68 ? -9.891 -0.738 -3.523 1 95.69 68 LEU A CA 1
ATOM 573 C C . LEU A 1 68 ? -9.891 -1.713 -4.695 1 95.69 68 LEU A C 1
ATOM 575 O O . LEU A 1 68 ? -10.523 -1.461 -5.719 1 95.69 68 LEU A O 1
ATOM 579 N N . ARG A 1 69 ? -9.109 -2.84 -4.543 1 95.88 69 ARG A N 1
ATOM 580 C CA . ARG A 1 69 ? -9.117 -3.863 -5.582 1 95.88 69 ARG A CA 1
ATOM 581 C C . ARG A 1 69 ? -10.508 -4.453 -5.762 1 95.88 69 ARG A C 1
ATOM 583 O O . ARG A 1 69 ? -10.984 -4.609 -6.891 1 95.88 69 ARG A O 1
ATOM 590 N N . ASP A 1 70 ? -11.172 -4.73 -4.656 1 95.56 70 ASP A N 1
ATOM 591 C CA . ASP A 1 70 ? -12.508 -5.328 -4.688 1 95.56 70 ASP A CA 1
ATOM 592 C C . ASP A 1 70 ? -13.508 -4.395 -5.355 1 95.56 70 ASP A C 1
ATOM 594 O O . ASP A 1 70 ? -14.398 -4.844 -6.082 1 95.56 70 ASP A O 1
ATOM 598 N N . GLU A 1 71 ? -13.32 -3.104 -5.152 1 95.06 71 GLU A N 1
ATOM 599 C CA . GLU A 1 71 ? -14.211 -2.096 -5.73 1 95.06 71 GLU A CA 1
ATOM 600 C C . GLU A 1 71 ? -13.781 -1.732 -7.148 1 95.06 71 GLU A C 1
ATOM 602 O O . GLU A 1 71 ? -14.477 -0.99 -7.84 1 95.06 71 GLU A O 1
ATOM 607 N N . LYS A 1 72 ? -12.586 -2.299 -7.602 1 94.81 72 LYS A N 1
ATOM 608 C CA . LYS A 1 72 ? -12 -1.973 -8.898 1 94.81 72 LYS A CA 1
ATOM 609 C C . LYS A 1 72 ? -11.734 -0.475 -9.016 1 94.81 72 LYS A C 1
ATOM 611 O O . LYS A 1 72 ? -11.914 0.105 -10.094 1 94.81 72 LYS A O 1
ATOM 616 N N . SER A 1 73 ? -11.406 0.152 -7.84 1 94.75 73 SER A N 1
ATOM 617 C CA . SER A 1 73 ? -11.078 1.573 -7.836 1 94.75 73 SER A CA 1
ATOM 618 C C . SER A 1 73 ? -9.609 1.8 -8.203 1 94.75 73 SER A C 1
ATOM 620 O O . SER A 1 73 ? -8.719 1.144 -7.66 1 94.75 73 SER A O 1
ATOM 622 N N . PHE A 1 74 ? -9.367 2.639 -9.18 1 94.69 74 PHE A N 1
ATOM 623 C CA . PHE A 1 74 ? -8.062 3.148 -9.586 1 94.69 74 PHE A CA 1
ATOM 624 C C . PHE A 1 74 ? -7.195 2.031 -10.156 1 94.69 74 PHE A C 1
ATOM 626 O O . PHE A 1 74 ? -5.969 2.119 -10.148 1 94.69 74 PHE A O 1
ATOM 633 N N . THR A 1 75 ? -7.754 0.91 -10.531 1 96 75 THR A N 1
ATOM 634 C CA . THR A 1 75 ? -6.973 -0.121 -11.211 1 96 75 THR A CA 1
ATOM 635 C C . THR A 1 75 ? -6.383 0.416 -12.508 1 96 75 THR A C 1
ATOM 637 O O . THR A 1 75 ? -7.027 1.187 -13.219 1 96 75 THR A O 1
ATOM 640 N N . ASP A 1 76 ? -5.152 -0.029 -12.789 1 95.75 76 ASP A N 1
ATOM 641 C CA . ASP A 1 76 ? -4.469 0.574 -13.93 1 95.75 76 ASP A CA 1
ATOM 642 C C . ASP A 1 76 ? -3.699 -0.476 -14.727 1 95.75 76 ASP A C 1
ATOM 644 O O . ASP A 1 76 ? -2.801 -0.14 -15.5 1 95.75 76 ASP A O 1
ATOM 648 N N . VAL A 1 77 ? -3.994 -1.717 -14.594 1 96.56 77 VAL A N 1
ATOM 649 C CA . VAL A 1 77 ? -3.438 -2.809 -15.383 1 96.56 77 VAL A CA 1
ATOM 650 C C . VAL A 1 77 ? -4.438 -3.963 -15.445 1 96.56 77 VAL A C 1
ATOM 652 O O . VAL A 1 77 ? -5.156 -4.223 -14.477 1 96.56 77 VAL A O 1
ATOM 655 N N . THR A 1 78 ? -4.512 -4.574 -16.547 1 97.12 78 THR A N 1
ATOM 656 C CA . THR A 1 78 ? -5.328 -5.77 -16.734 1 97.12 78 THR A CA 1
ATOM 657 C C . THR A 1 78 ? -4.453 -6.988 -17.016 1 97.12 78 THR A C 1
ATOM 659 O O . THR A 1 78 ? -3.551 -6.93 -17.844 1 97.12 78 THR A O 1
ATOM 662 N N . LEU A 1 79 ? -4.605 -8.039 -16.234 1 97.44 79 LEU A N 1
ATOM 663 C CA . LEU A 1 79 ? -3.955 -9.32 -16.469 1 97.44 79 LEU A CA 1
ATOM 664 C C . LEU A 1 79 ? -4.902 -10.289 -17.172 1 97.44 79 LEU A C 1
ATOM 666 O O . LEU A 1 79 ? -6.062 -10.43 -16.781 1 97.44 79 LEU A O 1
ATOM 670 N N . ALA A 1 80 ? -4.414 -10.914 -18.234 1 95.94 80 ALA A N 1
ATOM 671 C CA . ALA A 1 80 ? -5.23 -11.828 -19.031 1 95.94 80 ALA A CA 1
ATOM 672 C C . ALA A 1 80 ? -4.621 -13.227 -19.062 1 95.94 80 ALA A C 1
ATOM 674 O O . ALA A 1 80 ? -3.42 -13.383 -19.297 1 95.94 80 ALA A O 1
ATOM 675 N N . CYS A 1 81 ? -5.375 -14.242 -18.719 1 92.88 81 CYS A N 1
ATOM 676 C CA . CYS A 1 81 ? -4.93 -15.625 -18.844 1 92.88 81 CYS A CA 1
ATOM 677 C C . CYS A 1 81 ? -6.113 -16.562 -19.047 1 92.88 81 CYS A C 1
ATOM 679 O O . CYS A 1 81 ? -7.16 -16.406 -18.406 1 92.88 81 CYS A O 1
ATOM 681 N N . GLU A 1 82 ? -6 -17.516 -19.891 1 93.31 82 GLU A N 1
ATOM 682 C CA . GLU A 1 82 ? -6.984 -18.547 -20.188 1 93.31 82 GLU A CA 1
ATOM 683 C C . GLU A 1 82 ? -8.344 -17.938 -20.516 1 93.31 82 GLU A C 1
ATOM 685 O O . GLU A 1 82 ? -9.375 -18.391 -20.016 1 93.31 82 GLU A O 1
ATOM 690 N N . GLY A 1 83 ? -8.383 -16.828 -21.219 1 93.06 83 GLY A N 1
ATOM 691 C CA . GLY A 1 83 ? -9.602 -16.188 -21.688 1 93.06 83 GLY A CA 1
ATOM 692 C C . GLY A 1 83 ? -10.289 -15.359 -20.625 1 93.06 83 GLY A C 1
ATOM 693 O O . GLY A 1 83 ? -11.359 -14.797 -20.859 1 93.06 83 GLY A O 1
ATOM 694 N N . GLN A 1 84 ? -9.719 -15.328 -19.438 1 96.25 84 GLN A N 1
ATOM 695 C CA . GLN A 1 84 ? -10.258 -14.523 -18.344 1 96.25 84 GLN A CA 1
ATOM 696 C C . GLN A 1 84 ? -9.336 -13.344 -18.016 1 96.25 84 GLN A C 1
ATOM 698 O O . GLN A 1 84 ? -8.164 -13.352 -18.391 1 96.25 84 GLN A O 1
ATOM 703 N N . THR A 1 85 ? -9.938 -12.297 -17.469 1 95.75 85 THR A N 1
ATOM 704 C CA . THR A 1 85 ? -9.141 -11.117 -17.156 1 95.75 85 THR A CA 1
ATOM 705 C C . THR A 1 85 ? -9.375 -10.68 -15.711 1 95.75 85 THR A C 1
ATOM 707 O O . THR A 1 85 ? -10.422 -10.984 -15.133 1 95.75 85 THR A O 1
ATOM 710 N N . CYS A 1 86 ? -8.352 -10.039 -15.102 1 96.38 86 CYS A N 1
ATOM 711 C CA . CYS A 1 86 ? -8.398 -9.43 -13.781 1 96.38 86 CYS A CA 1
ATOM 712 C C . CYS A 1 86 ? -7.715 -8.062 -13.789 1 96.38 86 CYS A C 1
ATOM 714 O O . CYS A 1 86 ? -6.688 -7.887 -14.445 1 96.38 86 CYS A O 1
ATOM 716 N N . LYS A 1 87 ? -8.344 -7.176 -13.156 1 97.06 87 LYS A N 1
ATOM 717 C CA . LYS A 1 87 ? -7.73 -5.863 -13 1 97.06 87 LYS A CA 1
ATOM 718 C C . LYS A 1 87 ? -6.961 -5.77 -11.688 1 97.06 87 LYS A C 1
ATOM 720 O O . LYS A 1 87 ? -7.34 -6.391 -10.695 1 97.06 87 LYS A O 1
ATOM 725 N N . ALA A 1 88 ? -5.898 -5.039 -11.68 1 98 88 ALA A N 1
ATOM 726 C CA . ALA A 1 88 ? -5.051 -4.848 -10.508 1 98 88 ALA A CA 1
ATOM 727 C C . ALA A 1 88 ? -4.367 -3.484 -10.539 1 98 88 ALA A C 1
ATOM 729 O O . ALA A 1 88 ? -4.699 -2.635 -11.367 1 98 88 ALA A O 1
ATOM 730 N N . HIS A 1 89 ? -3.57 -3.166 -9.602 1 97.62 89 HIS A N 1
ATOM 731 C CA . HIS A 1 89 ? -2.801 -1.931 -9.516 1 97.62 89 HIS A CA 1
ATOM 732 C C . HIS A 1 89 ? -1.333 -2.172 -9.859 1 97.62 89 HIS A C 1
ATOM 734 O O . HIS A 1 89 ? -0.691 -3.047 -9.273 1 97.62 89 HIS A O 1
ATOM 740 N N . LYS A 1 90 ? -0.741 -1.369 -10.758 1 97.19 90 LYS A N 1
ATOM 741 C CA . LYS A 1 90 ? 0.668 -1.472 -11.125 1 97.19 90 LYS A CA 1
ATOM 742 C C . LYS A 1 90 ? 1.563 -1.403 -9.891 1 97.19 90 LYS A C 1
ATOM 744 O O . LYS A 1 90 ? 2.531 -2.158 -9.773 1 97.19 90 LYS A O 1
ATOM 749 N N . MET A 1 91 ? 1.189 -0.499 -8.984 1 96.44 91 MET A N 1
ATOM 750 C CA . MET A 1 91 ? 1.988 -0.266 -7.785 1 96.44 91 MET A CA 1
ATOM 751 C C . MET A 1 91 ? 2.107 -1.54 -6.953 1 96.44 91 MET A C 1
ATOM 753 O O . MET A 1 91 ? 3.203 -1.902 -6.52 1 96.44 91 MET A O 1
ATOM 757 N N . VAL A 1 92 ? 0.974 -2.234 -6.762 1 97.5 92 VAL A N 1
ATOM 758 C CA . VAL A 1 92 ? 0.952 -3.43 -5.926 1 97.5 92 VAL A CA 1
ATOM 759 C C . VAL A 1 92 ? 1.713 -4.559 -6.621 1 97.5 92 VAL A C 1
ATOM 761 O O . VAL A 1 92 ? 2.553 -5.219 -6.004 1 97.5 92 VAL A O 1
ATOM 764 N N . LEU A 1 93 ? 1.465 -4.762 -7.934 1 97.69 93 LEU A N 1
ATOM 765 C CA . LEU A 1 93 ? 2.176 -5.785 -8.688 1 97.69 93 LEU A CA 1
ATOM 766 C C . LEU A 1 93 ? 3.684 -5.555 -8.633 1 97.69 93 LEU A C 1
ATOM 768 O O . LEU A 1 93 ? 4.453 -6.492 -8.414 1 97.69 93 LEU A O 1
ATOM 772 N N . SER A 1 94 ? 4.09 -4.293 -8.781 1 96.69 94 SER A N 1
ATOM 773 C CA . SER A 1 94 ? 5.504 -3.924 -8.812 1 96.69 94 SER A CA 1
ATOM 774 C C . SER A 1 94 ? 6.152 -4.094 -7.445 1 96.69 94 SER A C 1
ATOM 776 O O . SER A 1 94 ? 7.336 -4.426 -7.352 1 96.69 94 SER A O 1
ATOM 778 N N . ALA A 1 95 ? 5.41 -3.832 -6.406 1 95.06 95 ALA A N 1
ATOM 779 C CA . ALA A 1 95 ? 5.914 -3.973 -5.043 1 95.06 95 ALA A CA 1
ATOM 780 C C . ALA A 1 95 ? 6.152 -5.438 -4.695 1 95.06 95 ALA A C 1
ATOM 782 O O . ALA A 1 95 ? 7.051 -5.758 -3.91 1 95.06 95 ALA A O 1
ATOM 783 N N . CYS A 1 96 ? 5.402 -6.316 -5.332 1 95.69 96 CYS A N 1
ATOM 784 C CA . CYS A 1 96 ? 5.41 -7.711 -4.895 1 95.69 96 CYS A CA 1
ATOM 785 C C . CYS A 1 96 ? 6.16 -8.586 -5.887 1 95.69 96 CYS A C 1
ATOM 787 O O . CYS A 1 96 ? 6.426 -9.758 -5.609 1 95.69 96 CYS A O 1
ATOM 789 N N . SER A 1 97 ? 6.551 -8.07 -7.055 1 95.81 97 SER A N 1
ATOM 790 C CA . SER A 1 97 ? 7.168 -8.883 -8.094 1 95.81 97 SER A CA 1
ATOM 791 C C . SER A 1 97 ? 8.125 -8.055 -8.953 1 95.81 97 SER A C 1
ATOM 793 O O . SER A 1 97 ? 7.688 -7.188 -9.711 1 95.81 97 SER A O 1
ATOM 795 N N . PRO A 1 98 ? 9.461 -8.312 -8.914 1 96.06 98 PRO A N 1
ATOM 796 C CA . PRO A 1 98 ? 10.391 -7.629 -9.812 1 96.06 98 PRO A CA 1
ATOM 797 C C . PRO A 1 98 ? 10.086 -7.898 -11.289 1 96.06 98 PRO A C 1
ATOM 799 O O . PRO A 1 98 ? 10.375 -7.059 -12.148 1 96.06 98 PRO A O 1
ATOM 802 N N . TYR A 1 99 ? 9.492 -9.039 -11.578 1 95.94 99 TYR A N 1
ATOM 803 C CA . TYR A 1 99 ? 9.055 -9.367 -12.93 1 95.94 99 TYR A CA 1
ATOM 804 C C . TYR A 1 99 ? 8.023 -8.359 -13.422 1 95.94 99 TYR A C 1
ATOM 806 O O . TYR A 1 99 ? 8.195 -7.754 -14.484 1 95.94 99 TYR A O 1
ATOM 814 N N . PHE A 1 100 ? 6.992 -8.148 -12.688 1 96.88 100 PHE A N 1
ATOM 815 C CA . PHE A 1 100 ? 5.957 -7.191 -13.07 1 96.88 100 PHE A CA 1
ATOM 816 C C . PHE A 1 100 ? 6.5 -5.77 -13.055 1 96.88 100 PHE A C 1
ATOM 818 O O . PHE A 1 100 ? 6.137 -4.949 -13.898 1 96.88 100 PHE A O 1
ATOM 825 N N . LYS A 1 101 ? 7.371 -5.484 -12.07 1 96.31 101 LYS A N 1
ATOM 826 C CA . LYS A 1 101 ? 7.961 -4.152 -12.016 1 96.31 101 LYS A CA 1
ATOM 827 C C . LYS A 1 101 ? 8.688 -3.816 -13.312 1 96.31 101 LYS A C 1
ATOM 829 O O . LYS A 1 101 ? 8.445 -2.771 -13.914 1 96.31 101 LYS A O 1
ATOM 834 N N . SER A 1 102 ? 9.539 -4.711 -13.758 1 96 102 SER A N 1
ATOM 835 C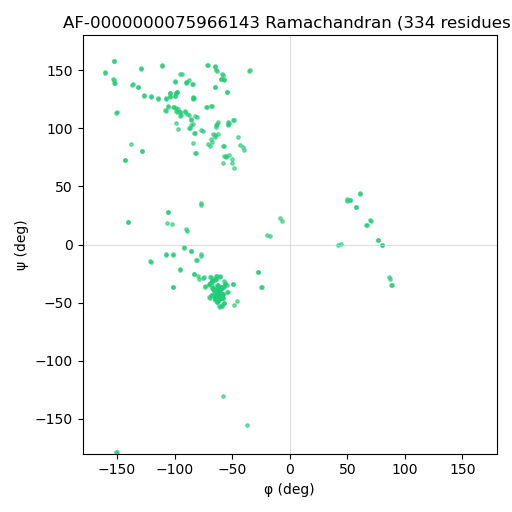 CA . SER A 1 102 ? 10.305 -4.496 -14.984 1 96 102 SER A CA 1
ATOM 836 C C . SER A 1 102 ? 9.383 -4.379 -16.188 1 96 102 SER A C 1
ATOM 838 O O . SER A 1 102 ? 9.555 -3.48 -17.016 1 96 102 SER A O 1
ATOM 840 N N . LEU A 1 103 ? 8.43 -5.207 -16.297 1 95.19 103 LEU A N 1
ATOM 841 C CA . LEU A 1 103 ? 7.5 -5.238 -17.422 1 95.19 103 LEU A CA 1
ATOM 842 C C . LEU A 1 103 ? 6.719 -3.932 -17.516 1 95.19 103 LEU A C 1
ATOM 844 O O . LEU A 1 103 ? 6.586 -3.359 -18.594 1 95.19 103 LEU A O 1
ATOM 848 N N . LEU A 1 104 ? 6.227 -3.494 -16.422 1 95.94 104 LEU A N 1
ATOM 849 C CA . LEU A 1 104 ? 5.379 -2.309 -16.406 1 95.94 104 LEU A CA 1
ATOM 850 C C . LEU A 1 104 ? 6.207 -1.045 -16.609 1 95.94 104 LEU A C 1
ATOM 852 O O . LEU A 1 104 ? 5.727 -0.075 -17.203 1 95.94 104 LEU A O 1
ATOM 856 N N . GLU A 1 105 ? 7.418 -1.025 -16.062 1 93.81 105 GLU A N 1
ATOM 857 C CA . GLU A 1 105 ? 8.305 0.115 -16.281 1 93.81 105 GLU A CA 1
ATOM 858 C C . GLU A 1 105 ? 8.711 0.219 -17.75 1 93.81 105 GLU A C 1
ATOM 860 O O . GLU A 1 105 ? 8.906 1.319 -18.266 1 93.81 105 GLU A O 1
ATOM 865 N N . GLU A 1 106 ? 8.773 -0.835 -18.391 1 92.88 106 GLU A N 1
ATOM 866 C CA . GLU A 1 106 ? 9.164 -0.882 -19.797 1 92.88 106 GLU A CA 1
ATOM 867 C C . GLU A 1 106 ? 7.988 -0.53 -20.719 1 92.88 106 GLU A C 1
ATOM 869 O O . GLU A 1 106 ? 8.18 -0.235 -21.891 1 92.88 106 GLU A O 1
ATOM 874 N N . ASN A 1 107 ? 6.82 -0.521 -20.172 1 88.94 107 ASN A N 1
ATOM 875 C CA . ASN A 1 107 ? 5.605 -0.232 -20.922 1 88.94 107 ASN A CA 1
ATOM 876 C C . ASN A 1 107 ? 4.773 0.855 -20.25 1 88.94 107 ASN A C 1
ATOM 878 O O . ASN A 1 107 ? 3.771 0.561 -19.594 1 88.94 107 ASN A O 1
ATOM 882 N N . PRO A 1 108 ? 5.137 2.086 -20.438 1 82.44 108 PRO A N 1
ATOM 883 C CA . PRO A 1 108 ? 4.504 3.191 -19.703 1 82.44 108 PRO A CA 1
ATOM 884 C C . PRO A 1 108 ? 3.131 3.551 -20.266 1 82.44 108 PRO A C 1
ATOM 886 O O . PRO A 1 108 ? 2.719 4.711 -20.203 1 82.44 108 PRO A O 1
ATOM 889 N N . SER A 1 109 ? 2.393 2.576 -20.719 1 84.31 109 SER A N 1
ATOM 890 C CA . SER A 1 109 ? 1.027 2.803 -21.188 1 84.31 109 SER A CA 1
ATOM 891 C C . SER A 1 109 ? 0.091 3.094 -20.016 1 84.31 109 SER A C 1
ATOM 893 O O . SER A 1 109 ? 0.362 2.695 -18.891 1 84.31 109 SER A O 1
ATOM 895 N N . LYS A 1 110 ? -1.008 3.801 -20.234 1 84.5 110 LYS A N 1
ATOM 896 C CA . LYS A 1 110 ? -1.955 4.207 -19.203 1 84.5 110 LYS A CA 1
ATOM 897 C C . LYS A 1 110 ? -2.59 2.992 -18.531 1 84.5 110 LYS A C 1
ATOM 899 O O . LYS A 1 110 ? -2.711 2.947 -17.297 1 84.5 110 LYS A O 1
ATOM 904 N N . HIS A 1 111 ? -3.006 2.037 -19.297 1 92.5 111 HIS A N 1
ATOM 905 C CA . HIS A 1 111 ? -3.625 0.824 -18.781 1 92.5 111 HIS A CA 1
ATOM 906 C C . HIS A 1 111 ? -3.213 -0.397 -19.594 1 92.5 111 HIS A C 1
ATOM 908 O O . HIS A 1 111 ? -4.012 -0.928 -20.375 1 92.5 111 HIS A O 1
ATOM 914 N N . PRO A 1 112 ? -1.962 -0.844 -19.438 1 94.44 112 PRO A N 1
ATOM 915 C CA . PRO A 1 112 ? -1.472 -1.991 -20.203 1 94.44 112 PRO A CA 1
ATOM 916 C C . PRO A 1 112 ? -2.234 -3.277 -19.891 1 94.44 112 PRO A C 1
ATOM 918 O O . PRO A 1 112 ? -2.771 -3.432 -18.797 1 94.44 112 PRO A O 1
ATOM 921 N N . ILE A 1 113 ? -2.312 -4.129 -20.922 1 95.38 113 ILE A N 1
ATOM 922 C CA . ILE A 1 113 ? -2.836 -5.48 -20.766 1 95.38 113 ILE A CA 1
ATOM 923 C C . ILE A 1 113 ? -1.687 -6.484 -20.797 1 95.38 113 ILE A C 1
ATOM 925 O O . ILE A 1 113 ? -0.895 -6.504 -21.734 1 95.38 113 ILE A O 1
ATOM 929 N N . ILE A 1 114 ? -1.469 -7.219 -19.797 1 96.06 114 ILE A N 1
ATOM 930 C CA . ILE A 1 114 ? -0.435 -8.242 -19.703 1 96.06 114 ILE A CA 1
ATOM 931 C C . ILE A 1 114 ? -1.056 -9.625 -19.922 1 96.06 114 ILE A C 1
ATOM 933 O O . ILE A 1 114 ? -1.89 -10.062 -19.125 1 96.06 114 ILE A O 1
ATOM 937 N N . ILE A 1 115 ? -0.637 -10.273 -20.922 1 96.06 115 ILE A N 1
ATOM 938 C CA . ILE A 1 115 ? -1.126 -11.617 -21.219 1 96.06 115 ILE A CA 1
ATOM 939 C C . ILE A 1 115 ? -0.172 -12.656 -20.641 1 96.06 115 ILE A C 1
ATOM 941 O O . ILE A 1 115 ? 1.008 -12.695 -21 1 96.06 115 ILE A O 1
ATOM 945 N N . LEU A 1 116 ? -0.633 -13.383 -19.703 1 95.25 116 LEU A N 1
ATOM 946 C CA . LEU A 1 116 ? 0.145 -14.453 -19.094 1 95.25 116 LEU A CA 1
ATOM 947 C C . LEU A 1 116 ? -0.182 -15.797 -19.75 1 95.25 116 LEU A C 1
ATOM 949 O O . LEU A 1 116 ? -1.237 -16.375 -19.484 1 95.25 116 LEU A O 1
ATOM 953 N N . LYS A 1 117 ? 0.762 -16.266 -20.438 1 91.88 117 LYS A N 1
ATOM 954 C CA . LYS A 1 117 ? 0.58 -17.531 -21.156 1 91.88 117 LYS A CA 1
ATOM 955 C C . LYS A 1 117 ? 0.855 -18.719 -20.234 1 91.88 117 LYS A C 1
ATOM 957 O O . LYS A 1 117 ? 1.768 -18.672 -19.406 1 91.88 117 LYS A O 1
ATOM 962 N N . ASP A 1 118 ? 0.132 -19.734 -20.25 1 89.06 118 ASP A N 1
ATOM 963 C CA . ASP A 1 118 ? 0.356 -20.984 -19.547 1 89.06 118 ASP A CA 1
ATOM 964 C C . ASP A 1 118 ? 0.172 -20.812 -18.031 1 89.06 118 ASP A C 1
ATOM 966 O O . ASP A 1 118 ? 0.888 -21.438 -17.234 1 89.06 118 ASP A O 1
ATOM 970 N N . VAL A 1 119 ? -0.522 -19.797 -17.609 1 94.38 119 VAL A N 1
ATOM 971 C CA . VAL A 1 119 ? -0.872 -19.609 -16.203 1 94.38 119 VAL A CA 1
ATOM 972 C C . VAL A 1 119 ? -2.361 -19.875 -16 1 94.38 119 VAL A C 1
ATOM 974 O O . VAL A 1 119 ? -3.205 -19.234 -16.625 1 94.38 119 VAL A O 1
ATOM 977 N N . PRO A 1 120 ? -2.627 -20.922 -15.227 1 94.88 120 PRO A N 1
ATOM 978 C CA . PRO A 1 120 ? -4.043 -21.141 -14.914 1 94.88 120 PRO A CA 1
ATOM 979 C C . PRO A 1 120 ? -4.668 -19.938 -14.203 1 94.88 120 PRO A C 1
ATOM 981 O O . PRO A 1 120 ? -4.02 -19.297 -13.375 1 94.88 120 PRO A O 1
ATOM 984 N N . TYR A 1 121 ? -5.918 -19.719 -14.477 1 95.81 121 TYR A N 1
ATOM 985 C CA . TYR A 1 121 ? -6.609 -18.562 -13.906 1 95.81 121 TYR A CA 1
ATOM 986 C C . TYR A 1 121 ? -6.688 -18.672 -12.391 1 95.81 121 TYR A C 1
ATOM 988 O O . TYR A 1 121 ? -6.582 -17.672 -11.68 1 95.81 121 TYR A O 1
ATOM 996 N N . GLY A 1 122 ? -6.93 -19.859 -11.883 1 95.88 122 GLY A N 1
ATOM 997 C CA . GLY A 1 122 ? -6.957 -20.078 -10.445 1 95.88 122 GLY A CA 1
ATOM 998 C C . GLY A 1 122 ? -5.66 -19.672 -9.766 1 95.88 122 GLY A C 1
ATOM 999 O O . GLY A 1 122 ? -5.676 -19.141 -8.656 1 95.88 122 GLY A O 1
ATOM 1000 N N . HIS A 1 123 ? -4.496 -19.891 -10.422 1 95.81 123 HIS A N 1
ATOM 1001 C CA . HIS A 1 123 ? -3.205 -19.484 -9.883 1 95.81 123 HIS A CA 1
ATOM 1002 C C . HIS A 1 123 ? -3.082 -17.953 -9.844 1 95.81 123 HIS A C 1
ATOM 1004 O O . HIS A 1 123 ? -2.598 -17.391 -8.859 1 95.81 123 HIS A O 1
ATOM 1010 N N . LEU A 1 124 ? -3.518 -17.359 -10.938 1 97 124 LEU A N 1
ATOM 1011 C CA . LEU A 1 124 ? -3.459 -15.898 -10.992 1 97 124 LEU A CA 1
ATOM 1012 C C . LEU A 1 124 ? -4.27 -15.273 -9.859 1 97 124 LEU A C 1
ATOM 1014 O O . LEU A 1 124 ? -3.797 -14.359 -9.18 1 97 124 LEU A O 1
ATOM 1018 N N . GLN A 1 125 ? -5.449 -15.812 -9.672 1 96.75 125 GLN A N 1
ATOM 1019 C CA . GLN A 1 125 ? -6.305 -15.312 -8.602 1 96.75 125 GLN A CA 1
ATOM 1020 C C . GLN A 1 125 ? -5.637 -15.484 -7.242 1 96.75 125 GLN A C 1
ATOM 1022 O O . GLN A 1 125 ? -5.652 -14.562 -6.418 1 96.75 125 GLN A O 1
ATOM 1027 N N . ALA A 1 126 ? -5.078 -16.641 -7 1 95.38 126 ALA A N 1
ATOM 1028 C CA . ALA A 1 126 ? -4.398 -16.922 -5.734 1 95.38 126 ALA A CA 1
ATOM 1029 C C . ALA A 1 126 ? -3.189 -16 -5.547 1 95.38 126 ALA A C 1
ATOM 1031 O O . ALA A 1 126 ? -2.93 -15.531 -4.441 1 95.38 126 ALA A O 1
ATOM 1032 N N . ILE A 1 127 ? -2.465 -15.75 -6.617 1 96.38 127 ILE A N 1
ATOM 1033 C CA . ILE A 1 127 ? -1.294 -14.883 -6.578 1 96.38 127 ILE A CA 1
ATOM 1034 C C . ILE A 1 127 ? -1.72 -13.453 -6.227 1 96.38 127 ILE A C 1
ATOM 1036 O O . ILE A 1 127 ? -1.121 -12.82 -5.355 1 96.38 127 ILE A O 1
ATOM 1040 N N . LEU A 1 128 ? -2.762 -12.961 -6.898 1 97.5 128 LEU A N 1
ATOM 1041 C CA . LEU A 1 128 ? -3.256 -11.617 -6.617 1 97.5 128 LEU A CA 1
ATOM 1042 C C . LEU A 1 128 ? -3.746 -11.508 -5.176 1 97.5 128 LEU A C 1
ATOM 1044 O O . LEU A 1 128 ? -3.498 -10.508 -4.504 1 97.5 128 LEU A O 1
ATOM 1048 N N . GLU A 1 129 ? -4.418 -12.539 -4.746 1 96.75 129 GLU A N 1
ATOM 1049 C CA . GLU A 1 129 ? -4.836 -12.562 -3.348 1 96.75 129 GLU A CA 1
ATOM 1050 C C . GLU A 1 129 ? -3.637 -12.453 -2.41 1 96.75 129 GLU A C 1
ATOM 1052 O O . GLU A 1 129 ? -3.66 -11.672 -1.453 1 96.75 129 GLU A O 1
ATOM 1057 N N . PHE A 1 130 ? -2.652 -13.172 -2.672 1 95.31 130 PHE A N 1
ATOM 1058 C CA . PHE A 1 130 ? -1.436 -13.156 -1.868 1 95.31 130 PHE A CA 1
ATOM 1059 C C . PHE A 1 130 ? -0.784 -11.773 -1.897 1 95.31 130 PHE A C 1
ATOM 1061 O O . PHE A 1 130 ? -0.327 -11.281 -0.867 1 95.31 130 PHE A O 1
ATOM 1068 N N . MET A 1 131 ? -0.762 -11.133 -3.059 1 96.5 131 MET A N 1
ATOM 1069 C CA . MET A 1 131 ? -0.127 -9.828 -3.219 1 96.5 131 MET A CA 1
ATOM 1070 C C . MET A 1 131 ? -0.891 -8.758 -2.455 1 96.5 131 MET A C 1
ATOM 1072 O O . MET A 1 131 ? -0.292 -7.805 -1.947 1 96.5 131 MET A O 1
ATOM 1076 N N . TYR A 1 132 ? -2.186 -8.898 -2.332 1 96.81 132 TYR A N 1
ATOM 1077 C CA . TYR A 1 132 ? -3.008 -7.855 -1.728 1 96.81 132 TYR A CA 1
ATOM 1078 C C . TYR A 1 132 ? -3.244 -8.141 -0.248 1 96.81 132 TYR A C 1
ATOM 1080 O O . TYR A 1 132 ? -3.568 -7.227 0.519 1 96.81 132 TYR A O 1
ATOM 1088 N N . ALA A 1 133 ? -3.104 -9.414 0.183 1 94.31 133 ALA A N 1
ATOM 1089 C CA . ALA A 1 133 ? -3.486 -9.766 1.548 1 94.31 133 ALA A CA 1
ATOM 1090 C C . ALA A 1 133 ? -2.301 -10.336 2.322 1 94.31 133 ALA A C 1
ATOM 1092 O O . ALA A 1 133 ? -2.344 -10.43 3.551 1 94.31 133 ALA A O 1
ATOM 1093 N N . GLY A 1 134 ? -1.262 -10.703 1.664 1 92.62 134 GLY A N 1
ATOM 1094 C CA . GLY A 1 134 ? -0.097 -11.273 2.314 1 92.62 134 GLY A CA 1
ATOM 1095 C C . GLY A 1 134 ? -0.296 -12.727 2.719 1 92.62 134 GLY A C 1
ATOM 1096 O O . GLY A 1 134 ? 0.53 -13.297 3.436 1 92.62 134 GLY A O 1
ATOM 1097 N N . GLU A 1 135 ? -1.434 -13.188 2.332 1 90.06 135 GLU A N 1
ATOM 1098 C CA . GLU A 1 135 ? -1.727 -14.586 2.637 1 90.06 135 GLU A CA 1
ATOM 1099 C C . GLU A 1 135 ? -2.699 -15.18 1.62 1 90.06 135 GLU A C 1
ATOM 1101 O O . GLU A 1 135 ? -3.404 -14.445 0.926 1 90.06 135 GLU A O 1
ATOM 1106 N N . VAL A 1 136 ? -2.668 -16.578 1.518 1 90.81 136 VAL A N 1
ATOM 1107 C CA . VAL A 1 136 ? -3.547 -17.234 0.565 1 90.81 136 VAL A CA 1
ATOM 1108 C C . VAL A 1 136 ? -3.703 -18.703 0.951 1 90.81 136 VAL A C 1
ATOM 1110 O O . VAL A 1 136 ? -2.799 -19.297 1.548 1 90.81 136 VAL A O 1
ATOM 1113 N N . ASN A 1 137 ? -4.891 -19.234 0.64 1 86.38 137 ASN A N 1
ATOM 1114 C CA . ASN A 1 137 ? -5.152 -20.656 0.778 1 86.38 137 ASN A CA 1
ATOM 1115 C C . ASN A 1 137 ? -5.023 -21.391 -0.558 1 86.38 137 ASN A C 1
ATOM 1117 O O . ASN A 1 137 ? -5.551 -20.922 -1.573 1 86.38 137 ASN A O 1
ATOM 1121 N N . VAL A 1 138 ? -4.254 -22.484 -0.515 1 85.38 138 VAL A N 1
ATOM 1122 C CA . VAL A 1 138 ? -4.066 -23.266 -1.733 1 85.38 138 VAL A CA 1
ATOM 1123 C C . VAL A 1 138 ? -4.293 -24.75 -1.438 1 85.38 138 VAL A C 1
ATOM 1125 O O . VAL A 1 138 ? -3.854 -25.25 -0.401 1 85.38 138 VAL A O 1
ATOM 1128 N N . SER A 1 139 ? -5.035 -25.359 -2.342 1 80.75 139 SER A N 1
ATOM 1129 C CA . SER A 1 139 ? -5.242 -26.797 -2.146 1 80.75 139 SER A CA 1
ATOM 1130 C C . SER A 1 139 ? -3.928 -27.562 -2.266 1 80.75 139 SER A C 1
ATOM 1132 O O . SER A 1 139 ? -3.029 -27.156 -3.002 1 80.75 139 SER A O 1
ATOM 1134 N N . GLN A 1 140 ? -3.879 -28.672 -1.614 1 73.62 140 GLN A N 1
ATOM 1135 C CA . GLN A 1 140 ? -2.684 -29.516 -1.633 1 73.62 140 GLN A CA 1
ATOM 1136 C C . GLN A 1 140 ? -2.332 -29.938 -3.055 1 73.62 140 GLN A C 1
ATOM 1138 O O . GLN A 1 140 ? -1.16 -29.922 -3.441 1 73.62 140 GLN A O 1
ATOM 1143 N N . GLU A 1 141 ? -3.363 -30.297 -3.74 1 77.31 141 GLU A N 1
ATOM 1144 C CA . GLU A 1 141 ? -3.174 -30.812 -5.094 1 77.31 141 GLU A CA 1
ATOM 1145 C C . GLU A 1 141 ? -2.584 -29.75 -6.012 1 77.31 141 GLU A C 1
ATOM 1147 O O . GLU A 1 141 ? -1.81 -30.062 -6.918 1 77.31 141 GLU A O 1
ATOM 1152 N N . GLN A 1 142 ? -2.818 -28.469 -5.715 1 84.31 142 GLN A N 1
ATOM 1153 C CA . GLN A 1 142 ? -2.43 -27.391 -6.609 1 84.31 142 GLN A CA 1
ATOM 1154 C C . GLN A 1 142 ? -1.146 -26.719 -6.133 1 84.31 142 GLN A C 1
ATOM 1156 O O . GLN A 1 142 ? -0.538 -25.938 -6.867 1 84.31 142 GLN A O 1
ATOM 1161 N N . LEU A 1 143 ? -0.66 -27.031 -4.969 1 83.25 143 LEU A N 1
ATOM 1162 C CA . LEU A 1 143 ? 0.388 -26.266 -4.293 1 83.25 143 LEU A CA 1
ATOM 1163 C C . LEU A 1 143 ? 1.679 -26.281 -5.105 1 83.25 143 LEU A C 1
ATOM 1165 O O . LEU A 1 143 ? 2.268 -25.234 -5.363 1 83.25 143 LEU A O 1
ATOM 1169 N N . PRO A 1 144 ? 2.137 -27.469 -5.574 1 81.44 144 PRO A N 1
ATOM 1170 C CA . PRO A 1 144 ? 3.387 -27.453 -6.34 1 81.44 144 PRO A CA 1
ATOM 1171 C C . PRO A 1 144 ? 3.287 -26.625 -7.617 1 81.44 144 PRO A C 1
ATOM 1173 O O . PRO A 1 144 ? 4.184 -25.828 -7.91 1 81.44 144 PRO A O 1
ATOM 1176 N N . ALA A 1 145 ? 2.205 -26.812 -8.383 1 87.31 145 ALA A N 1
ATOM 1177 C CA . ALA A 1 145 ? 2.006 -26.062 -9.617 1 87.31 145 ALA A CA 1
ATOM 1178 C C . ALA A 1 145 ? 1.871 -24.562 -9.328 1 87.31 145 ALA A C 1
ATOM 1180 O O . ALA A 1 145 ? 2.387 -23.734 -10.07 1 87.31 145 ALA A O 1
ATOM 1181 N N . PHE A 1 146 ? 1.243 -24.266 -8.234 1 91.38 146 PHE A N 1
ATOM 1182 C CA . PHE A 1 146 ? 1.055 -22.891 -7.809 1 91.38 146 PHE A CA 1
ATOM 1183 C C . PHE A 1 146 ? 2.395 -22.234 -7.496 1 91.38 146 PHE A C 1
ATOM 1185 O O . PHE A 1 146 ? 2.662 -21.109 -7.941 1 91.38 146 PHE A O 1
ATOM 1192 N N . LEU A 1 147 ? 3.203 -22.891 -6.805 1 86.19 147 LEU A N 1
ATOM 1193 C CA . LEU A 1 147 ? 4.492 -22.328 -6.402 1 86.19 147 LEU A CA 1
ATOM 1194 C C . LEU A 1 147 ? 5.41 -22.172 -7.609 1 86.19 147 LEU A C 1
ATOM 1196 O O . LEU A 1 147 ? 6.191 -21.219 -7.672 1 86.19 147 LEU A O 1
ATOM 1200 N N . LYS A 1 148 ? 5.297 -23.031 -8.531 1 88.62 148 LYS A N 1
ATOM 1201 C CA . LYS A 1 148 ? 6.066 -22.906 -9.766 1 88.62 148 LYS A CA 1
ATOM 1202 C C . LYS A 1 148 ? 5.648 -21.656 -10.539 1 88.62 148 LYS A C 1
ATOM 1204 O O . LYS A 1 148 ? 6.5 -20.938 -11.07 1 88.62 148 LYS A O 1
ATOM 1209 N N . THR A 1 149 ? 4.363 -21.438 -10.648 1 93.06 149 THR A N 1
ATOM 1210 C CA . THR A 1 149 ? 3.852 -20.234 -11.281 1 93.06 149 THR A CA 1
ATOM 1211 C C . THR A 1 149 ? 4.352 -18.984 -10.562 1 93.06 149 THR A C 1
ATOM 1213 O O . THR A 1 149 ? 4.809 -18.031 -11.203 1 93.06 149 THR A O 1
ATOM 1216 N N . ALA A 1 150 ? 4.281 -19 -9.219 1 93.06 150 ALA A N 1
ATOM 1217 C CA . ALA A 1 150 ? 4.742 -17.875 -8.414 1 93.06 150 ALA A CA 1
ATOM 1218 C C . ALA A 1 150 ? 6.223 -17.609 -8.641 1 93.06 150 ALA A C 1
ATOM 1220 O O . ALA A 1 150 ? 6.648 -16.453 -8.688 1 93.06 150 ALA A O 1
ATOM 1221 N N . GLU A 1 151 ? 6.969 -18.656 -8.781 1 90.5 151 GLU A N 1
ATOM 1222 C CA . GLU A 1 151 ? 8.391 -18.516 -9.062 1 90.5 151 GLU A CA 1
ATOM 1223 C C . GLU A 1 151 ? 8.625 -17.891 -10.438 1 90.5 151 GLU A C 1
ATOM 1225 O O . GLU A 1 151 ? 9.461 -17 -10.578 1 90.5 151 GLU A O 1
ATOM 1230 N N . ARG A 1 152 ? 7.902 -18.328 -11.406 1 92.56 152 ARG A N 1
ATOM 1231 C CA . ARG A 1 152 ? 8.016 -17.797 -12.758 1 92.56 152 ARG A CA 1
ATOM 1232 C C . ARG A 1 152 ? 7.719 -16.312 -12.789 1 92.56 152 ARG A C 1
ATOM 1234 O O . ARG A 1 152 ? 8.383 -15.555 -13.5 1 92.56 152 ARG A O 1
ATOM 1241 N N . LEU A 1 153 ? 6.809 -15.93 -12 1 95.12 153 LEU A N 1
ATOM 1242 C CA . LEU A 1 153 ? 6.398 -14.531 -11.969 1 95.12 153 LEU A CA 1
ATOM 1243 C C . LEU A 1 153 ? 7.188 -13.758 -10.922 1 95.12 153 LEU A C 1
ATOM 1245 O O . LEU A 1 153 ? 6.914 -12.578 -10.68 1 95.12 153 LEU A O 1
ATOM 1249 N N . LYS A 1 154 ? 8.062 -14.422 -10.172 1 94.38 154 LYS A N 1
ATOM 1250 C CA . LYS A 1 154 ? 8.969 -13.844 -9.18 1 94.38 154 LYS A CA 1
ATOM 1251 C C . LYS A 1 154 ? 8.188 -13.141 -8.07 1 94.38 154 LYS A C 1
ATOM 1253 O O . LYS A 1 154 ? 8.516 -12.016 -7.695 1 94.38 154 LYS A O 1
ATOM 1258 N N . VAL A 1 155 ? 7.172 -13.789 -7.625 1 94.56 155 VAL A N 1
ATOM 1259 C CA . VAL A 1 155 ? 6.359 -13.242 -6.543 1 94.56 155 VAL A CA 1
ATOM 1260 C C . VAL A 1 155 ? 7.129 -13.328 -5.227 1 94.56 155 VAL A C 1
ATOM 1262 O O . VAL A 1 155 ? 7.445 -14.43 -4.754 1 94.56 155 VAL A O 1
ATOM 1265 N N . LYS A 1 156 ? 7.375 -12.133 -4.656 1 90.69 156 LYS A N 1
ATOM 1266 C CA . LYS A 1 156 ? 8.078 -12.102 -3.379 1 90.69 156 LYS A CA 1
ATOM 1267 C C . LYS A 1 156 ? 7.344 -12.922 -2.322 1 90.69 156 LYS A C 1
ATOM 1269 O O . LYS A 1 156 ? 6.113 -12.906 -2.268 1 90.69 156 LYS A O 1
ATOM 1274 N N . GLY A 1 157 ? 8.055 -13.602 -1.491 1 83.38 157 GLY A N 1
ATOM 1275 C CA . GLY A 1 157 ? 7.461 -14.406 -0.435 1 83.38 157 GLY A CA 1
ATOM 1276 C C . GLY A 1 157 ? 7.141 -15.82 -0.873 1 83.38 157 GLY A C 1
ATOM 1277 O O . GLY A 1 157 ? 7.27 -16.766 -0.088 1 83.38 157 GLY A O 1
ATOM 1278 N N . LEU A 1 158 ? 6.723 -15.922 -2.189 1 85.44 158 LEU A N 1
ATOM 1279 C CA . LEU A 1 158 ? 6.34 -17.234 -2.691 1 85.44 158 LEU A CA 1
ATOM 1280 C C . LEU A 1 158 ? 7.461 -17.844 -3.533 1 85.44 158 LEU A C 1
ATOM 1282 O O . LEU A 1 158 ? 7.602 -19.062 -3.594 1 85.44 158 LEU A O 1
ATOM 1286 N N . ALA A 1 159 ? 8.148 -17 -4.277 1 78.12 159 ALA A N 1
ATOM 1287 C CA . ALA A 1 159 ? 9.156 -17.469 -5.227 1 78.12 159 ALA A CA 1
ATOM 1288 C C . ALA A 1 159 ? 10.312 -18.156 -4.504 1 78.12 159 ALA A C 1
ATOM 1290 O O . ALA A 1 159 ? 10.961 -19.031 -5.066 1 78.12 159 ALA A O 1
ATOM 1291 N N . GLU A 1 160 ? 10.555 -17.719 -3.312 1 67.25 160 GLU A N 1
ATOM 1292 C CA . GLU A 1 160 ? 11.68 -18.297 -2.592 1 67.25 160 GLU A CA 1
ATOM 1293 C C . GLU A 1 160 ? 11.258 -19.531 -1.785 1 67.25 160 GLU A C 1
ATOM 1295 O O . GLU A 1 160 ? 12.008 -20.016 -0.943 1 67.25 160 GLU A O 1
ATOM 1300 N N . ALA A 1 161 ? 10.016 -19.953 -2.109 1 60.34 161 ALA A N 1
ATOM 1301 C CA . ALA A 1 161 ? 9.539 -21.156 -1.423 1 60.34 161 ALA A CA 1
ATOM 1302 C C . ALA A 1 161 ? 10.367 -22.375 -1.797 1 60.34 161 ALA A C 1
ATOM 1304 O O . ALA A 1 161 ? 10.844 -22.484 -2.93 1 60.34 161 ALA A O 1
ATOM 1305 N N . PRO A 1 162 ? 10.695 -23.109 -0.867 1 55.44 162 PRO A N 1
ATOM 1306 C CA . PRO A 1 162 ? 11.609 -24.234 -1.094 1 55.44 162 PRO A CA 1
ATOM 1307 C C . PRO A 1 162 ? 11.133 -25.172 -2.207 1 55.44 162 PRO A C 1
ATOM 1309 O O . PRO A 1 162 ? 9.93 -25.312 -2.426 1 55.44 162 PRO A O 1
ATOM 1312 N N . GLN A 1 163 ? 12.039 -25.547 -3.188 1 51.91 163 GLN A N 1
ATOM 1313 C CA . GLN A 1 163 ? 11.898 -26.406 -4.359 1 51.91 163 GLN A CA 1
ATOM 1314 C C . GLN A 1 163 ? 11.25 -27.734 -3.994 1 51.91 163 GLN A C 1
ATOM 1316 O O . GLN A 1 163 ? 10.617 -28.375 -4.836 1 51.91 163 GLN A O 1
ATOM 1321 N N . SER A 1 164 ? 11.492 -28.25 -2.857 1 47.94 164 SER A N 1
ATOM 1322 C CA . SER A 1 164 ? 11 -29.578 -2.541 1 47.94 164 SER A CA 1
ATOM 1323 C C . SER A 1 164 ? 9.484 -29.672 -2.719 1 47.94 164 SER A C 1
ATOM 1325 O O . SER A 1 164 ? 8.953 -30.734 -3.057 1 47.94 164 SER A O 1
ATOM 1327 N N . ILE A 1 165 ? 8.773 -28.672 -2.479 1 51.72 165 ILE A N 1
ATOM 1328 C CA . ILE A 1 165 ? 7.332 -28.703 -2.68 1 51.72 165 ILE A CA 1
ATOM 1329 C C . ILE A 1 165 ? 7.016 -28.641 -4.172 1 51.72 165 ILE A C 1
ATOM 1331 O O . ILE A 1 165 ? 6.027 -29.234 -4.625 1 51.72 165 ILE A O 1
ATOM 1335 N N . LYS A 1 166 ? 7.898 -28.016 -4.965 1 51.03 166 LYS A N 1
ATOM 1336 C CA . LYS A 1 166 ? 7.629 -27.875 -6.391 1 51.03 166 LYS A CA 1
ATOM 1337 C C . LYS A 1 166 ? 7.664 -29.219 -7.102 1 51.03 166 LYS A C 1
ATOM 1339 O O . LYS A 1 166 ? 7.004 -29.406 -8.125 1 51.03 166 LYS A O 1
ATOM 1344 N N . ARG A 1 167 ? 8.453 -30.188 -6.699 1 44.84 167 ARG A N 1
ATOM 1345 C CA . ARG A 1 167 ? 8.727 -31.406 -7.438 1 44.84 167 ARG A CA 1
ATOM 1346 C C . ARG A 1 167 ? 7.633 -32.438 -7.203 1 44.84 167 ARG A C 1
ATOM 1348 O O . ARG A 1 167 ? 7.547 -33.438 -7.926 1 44.84 167 ARG A O 1
ATOM 1355 N N . GLU A 1 168 ? 6.988 -32.406 -6.191 1 39 168 GLU A N 1
ATOM 1356 C CA . GLU A 1 168 ? 6.219 -33.625 -6.031 1 39 168 GLU A CA 1
ATOM 1357 C C . GLU A 1 168 ? 4.988 -33.625 -6.934 1 39 168 GLU A C 1
ATOM 1359 O O . GLU A 1 168 ? 4.301 -34.625 -7.051 1 39 168 GLU A O 1
ATOM 1364 N N . GLY A 1 169 ? 4.555 -32.531 -7.641 1 33.66 169 GLY A N 1
ATOM 1365 C CA . GLY A 1 169 ? 3.541 -32.875 -8.625 1 33.66 169 GLY A CA 1
ATOM 1366 C C . GLY A 1 169 ? 4.121 -33.406 -9.914 1 33.66 169 GLY A C 1
ATOM 1367 O O . GLY A 1 169 ? 5.297 -33.188 -10.211 1 33.66 169 GLY A O 1
ATOM 1368 N N . MET B 1 1 ? 17.719 -9.484 2.652 1 35.66 1 MET B N 1
ATOM 1369 C CA . MET B 1 1 ? 16.859 -10.031 3.701 1 35.66 1 MET B CA 1
ATOM 1370 C C . MET B 1 1 ? 15.766 -10.914 3.105 1 35.66 1 MET B C 1
ATOM 1372 O O . MET B 1 1 ? 15.133 -10.539 2.119 1 35.66 1 MET B O 1
ATOM 1376 N N . HIS B 1 2 ? 15.938 -12.141 3.258 1 47 2 HIS B N 1
ATOM 1377 C CA . HIS B 1 2 ? 15.117 -13.18 2.643 1 47 2 HIS B CA 1
ATOM 1378 C C . HIS B 1 2 ? 13.68 -13.125 3.148 1 47 2 HIS B C 1
ATOM 1380 O O . HIS B 1 2 ? 13.445 -12.984 4.352 1 47 2 HIS B O 1
ATOM 1386 N N . GLU B 1 3 ? 12.805 -12.602 2.361 1 56.12 3 GLU B N 1
ATOM 1387 C CA . GLU B 1 3 ? 11.391 -12.555 2.742 1 56.12 3 GLU B CA 1
ATOM 1388 C C . GLU B 1 3 ? 10.883 -13.938 3.127 1 56.12 3 GLU B C 1
ATOM 1390 O O . GLU B 1 3 ? 11.172 -14.922 2.451 1 56.12 3 GLU B O 1
ATOM 1395 N N . ARG B 1 4 ? 10.688 -14.195 4.441 1 55.31 4 ARG B N 1
ATOM 1396 C CA . ARG B 1 4 ? 10.305 -15.508 4.949 1 55.31 4 ARG B CA 1
ATOM 1397 C C . ARG B 1 4 ? 8.797 -15.727 4.82 1 55.31 4 ARG B C 1
ATOM 1399 O O . ARG B 1 4 ? 8.008 -14.852 5.18 1 55.31 4 ARG B O 1
ATOM 1406 N N . VAL B 1 5 ? 8.43 -16.625 3.932 1 62.41 5 VAL B N 1
ATOM 1407 C CA . VAL B 1 5 ? 7.027 -17.031 3.857 1 62.41 5 VAL B CA 1
ATOM 1408 C C . VAL B 1 5 ? 6.789 -18.234 4.766 1 62.41 5 VAL B C 1
ATOM 1410 O O . VAL B 1 5 ? 7.555 -19.203 4.738 1 62.41 5 VAL B O 1
ATOM 1413 N N . THR B 1 6 ? 5.988 -18.031 5.805 1 62.56 6 THR B N 1
ATOM 1414 C CA . THR B 1 6 ? 5.594 -19.141 6.66 1 62.56 6 THR B CA 1
ATOM 1415 C C . THR B 1 6 ? 4.398 -19.875 6.074 1 62.56 6 THR B C 1
ATOM 1417 O O . THR B 1 6 ? 3.443 -19.25 5.605 1 62.56 6 THR B O 1
ATOM 1420 N N . PHE B 1 7 ? 4.52 -21.125 5.906 1 56.69 7 PHE B N 1
ATOM 1421 C CA . PHE B 1 7 ? 3.449 -21.969 5.395 1 56.69 7 PHE B CA 1
ATOM 1422 C C . PHE B 1 7 ? 2.719 -22.672 6.535 1 56.69 7 PHE B C 1
ATOM 1424 O O . PHE B 1 7 ? 3.344 -23.109 7.5 1 56.69 7 PHE B O 1
ATOM 1431 N N . TYR B 1 8 ? 1.409 -22.281 6.582 1 55.28 8 TYR B N 1
ATOM 1432 C CA . TYR B 1 8 ? 0.611 -23.031 7.547 1 55.28 8 TYR B CA 1
ATOM 1433 C C . TYR B 1 8 ? -0.343 -23.984 6.844 1 55.28 8 TYR B C 1
ATOM 1435 O O . TYR B 1 8 ? -0.881 -23.672 5.781 1 55.28 8 TYR B O 1
ATOM 1443 N N . ILE B 1 9 ? -0.296 -25.219 7.176 1 51.31 9 ILE B N 1
ATOM 1444 C CA . ILE B 1 9 ? -1.259 -26.188 6.668 1 51.31 9 ILE B CA 1
ATOM 1445 C C . ILE B 1 9 ? -2.498 -26.203 7.559 1 51.31 9 ILE B C 1
ATOM 1447 O O . ILE B 1 9 ? -2.389 -26.328 8.781 1 51.31 9 ILE B O 1
ATOM 1451 N N . ARG B 1 10 ? -3.502 -25.484 7.027 1 48.19 10 ARG B N 1
ATOM 1452 C CA . ARG B 1 10 ? -4.742 -25.547 7.793 1 48.19 10 ARG B CA 1
ATOM 1453 C C . ARG B 1 10 ? -5.578 -26.766 7.398 1 48.19 10 ARG B C 1
ATOM 1455 O O . ARG B 1 10 ? -5.844 -26.984 6.215 1 48.19 10 ARG B O 1
ATOM 1462 N N . TYR B 1 11 ? -5.59 -27.688 8.312 1 44.88 11 TYR B N 1
ATOM 1463 C CA . TYR B 1 11 ? -6.441 -28.859 8.148 1 44.88 11 TYR B CA 1
ATOM 1464 C C . TYR B 1 11 ? -7.867 -28.562 8.602 1 44.88 11 TYR B C 1
ATOM 1466 O O . TYR B 1 11 ? -8.078 -27.953 9.656 1 44.88 11 TYR B O 1
ATOM 1474 N N . VAL B 1 12 ? -8.672 -28.219 7.637 1 45.19 12 VAL B N 1
ATOM 1475 C CA . VAL B 1 12 ? -10.07 -28.109 8.039 1 45.19 12 VAL B CA 1
ATOM 1476 C C . VAL B 1 12 ? -10.688 -29.5 8.203 1 45.19 12 VAL B C 1
ATOM 1478 O O . VAL B 1 12 ? -10.648 -30.312 7.281 1 45.19 12 VAL B O 1
ATOM 1481 N N . ASP B 1 13 ? -10.727 -29.953 9.492 1 43.25 13 ASP B N 1
ATOM 1482 C CA . ASP B 1 13 ? -11.445 -31.188 9.758 1 43.25 13 ASP B CA 1
ATOM 1483 C C . ASP B 1 13 ? -12.93 -31.047 9.438 1 43.25 13 ASP B C 1
ATOM 1485 O O . ASP B 1 13 ? -13.625 -30.219 10.031 1 43.25 13 ASP B O 1
ATOM 1489 N N . ALA B 1 14 ? -13.289 -31.609 8.328 1 44.47 14 ALA B N 1
ATOM 1490 C CA . ALA B 1 14 ? -14.695 -31.656 7.941 1 44.47 14 ALA B CA 1
ATOM 1491 C C . ALA B 1 14 ? -15.57 -32.094 9.109 1 44.47 14 ALA B C 1
ATOM 1493 O O . ALA B 1 14 ? -16.719 -31.656 9.25 1 44.47 14 ALA B O 1
ATOM 1494 N N . LYS B 1 15 ? -15.211 -33.125 9.766 1 44.34 15 LYS B N 1
ATOM 1495 C CA . LYS B 1 15 ? -16.125 -33.594 10.789 1 44.34 15 LYS B CA 1
ATOM 1496 C C . LYS B 1 15 ? -16.25 -32.625 11.945 1 44.34 15 LYS B C 1
ATOM 1498 O O . LYS B 1 15 ? -17.297 -32.531 12.586 1 44.34 15 LYS B O 1
ATOM 1503 N N . LYS B 1 16 ? -15.148 -32.094 12.211 1 47.62 16 LYS B N 1
ATOM 1504 C CA . LYS B 1 16 ? -15.297 -31.281 13.406 1 47.62 16 LYS B CA 1
ATOM 1505 C C . LYS B 1 16 ? -15.289 -29.797 13.062 1 47.62 16 LYS B C 1
ATOM 1507 O O . LYS B 1 16 ? -15.352 -28.953 13.953 1 47.62 16 LYS B O 1
ATOM 1512 N N . MET B 1 17 ? -15.5 -29.328 11.906 1 36.81 17 MET B N 1
ATOM 1513 C CA . MET B 1 17 ? -15.609 -27.953 11.391 1 36.81 17 MET B CA 1
ATOM 1514 C C . MET B 1 17 ? -14.547 -27.062 12.023 1 36.81 17 MET B C 1
ATOM 1516 O O . MET B 1 17 ? -14.789 -25.875 12.25 1 36.81 17 MET B O 1
ATOM 1520 N N . LYS B 1 18 ? -13.812 -27.688 12.859 1 41.97 18 LYS B N 1
ATOM 1521 C CA . LYS B 1 18 ? -12.797 -26.891 13.539 1 41.97 18 LYS B CA 1
ATOM 1522 C C . LYS B 1 18 ? -11.43 -27.062 12.883 1 41.97 18 LYS B C 1
ATOM 1524 O O . LYS B 1 18 ? -11.07 -28.172 12.469 1 41.97 18 LYS B O 1
ATOM 1529 N N . ALA B 1 19 ? -11.109 -26.047 12.188 1 42.22 19 ALA B N 1
ATOM 1530 C CA . ALA B 1 19 ? -9.859 -25.891 11.453 1 42.22 19 ALA B CA 1
ATOM 1531 C C . ALA B 1 19 ? -8.664 -26.328 12.305 1 42.22 19 ALA B C 1
ATOM 1533 O O . ALA B 1 19 ? -8.484 -25.859 13.422 1 42.22 19 ALA B O 1
ATOM 1534 N N . ILE B 1 20 ? -8.133 -27.594 12.305 1 42.62 20 ILE B N 1
ATOM 1535 C CA . ILE B 1 20 ? -7.078 -28.141 13.156 1 42.62 20 ILE B CA 1
ATOM 1536 C C . ILE B 1 20 ? -5.809 -27.297 13 1 42.62 20 ILE B C 1
ATOM 1538 O O . ILE B 1 20 ? -5.711 -26.484 12.086 1 42.62 20 ILE B O 1
ATOM 1542 N N . VAL B 1 21 ? -4.426 -28.172 12.711 1 37.97 21 VAL B N 1
ATOM 1543 C CA . VAL B 1 21 ? -3.008 -28.094 13.039 1 37.97 21 VAL B CA 1
ATOM 1544 C C . VAL B 1 21 ? -2.299 -27.172 12.047 1 37.97 21 VAL B C 1
ATOM 1546 O O . VAL B 1 21 ? -2.367 -27.375 10.836 1 37.97 21 VAL B O 1
ATOM 1549 N N . SER B 1 22 ? -2.248 -25.922 12.266 1 41.81 22 SER B N 1
ATOM 1550 C CA . SER B 1 22 ? -1.406 -24.969 11.547 1 41.81 22 SER B CA 1
ATOM 1551 C C . SER B 1 22 ? 0.066 -25.359 11.633 1 41.81 22 SER B C 1
ATOM 1553 O O . SER B 1 22 ? 0.589 -25.578 12.727 1 41.81 22 SER B O 1
ATOM 1555 N N . TYR B 1 23 ? 0.495 -26.375 10.875 1 37.81 23 TYR B N 1
ATOM 1556 C CA . TYR B 1 23 ? 1.94 -26.562 10.859 1 37.81 23 TYR B CA 1
ATOM 1557 C C . TYR B 1 23 ? 2.643 -25.391 10.188 1 37.81 23 TYR B C 1
ATOM 1559 O O . TYR B 1 23 ? 2.24 -24.953 9.102 1 37.81 23 TYR B O 1
ATOM 1567 N N . SER B 1 24 ? 3.037 -24.531 11.086 1 41.78 24 SER B N 1
ATOM 1568 C CA . SER B 1 24 ? 3.867 -23.453 10.57 1 41.78 24 SER B CA 1
ATOM 1569 C C . SER B 1 24 ? 5.082 -23.984 9.828 1 41.78 24 SER B C 1
ATOM 1571 O O . SER B 1 24 ? 5.805 -24.844 10.344 1 41.78 24 SER B O 1
ATOM 1573 N N . LEU B 1 25 ? 4.875 -24.438 8.695 1 43.03 25 LEU B N 1
ATOM 1574 C CA . LEU B 1 25 ? 6.082 -24.703 7.918 1 43.03 25 LEU B CA 1
ATOM 1575 C C . LEU B 1 25 ? 6.77 -23.391 7.52 1 43.03 25 LEU B C 1
ATOM 1577 O O . LEU B 1 25 ? 6.152 -22.531 6.898 1 43.03 25 LEU B O 1
ATOM 1581 N N . SER B 1 26 ? 7.582 -23 8.555 1 41.47 26 SER B N 1
ATOM 1582 C CA . SER B 1 26 ? 8.383 -21.844 8.18 1 41.47 26 SER B CA 1
ATOM 1583 C C . SER B 1 26 ? 9.359 -22.188 7.059 1 41.47 26 SER B C 1
ATOM 1585 O O . SER B 1 26 ? 10.031 -23.219 7.105 1 41.47 26 SER B O 1
ATOM 1587 N N . LEU B 1 27 ? 9.047 -22.016 5.906 1 43.41 27 LEU B N 1
ATOM 1588 C CA . LEU B 1 27 ? 9.984 -22.172 4.801 1 43.41 27 LEU B CA 1
ATOM 1589 C C . LEU B 1 27 ? 11.273 -21.391 5.066 1 43.41 27 LEU B C 1
ATOM 1591 O O . LEU B 1 27 ? 11.242 -20.172 5.258 1 43.41 27 LEU B O 1
ATOM 1595 N N . TYR B 1 28 ? 12.109 -22.016 6.07 1 38.06 28 TYR B N 1
ATOM 1596 C CA . TYR B 1 28 ? 13.445 -21.453 6.223 1 38.06 28 TYR B CA 1
ATOM 1597 C C . TYR B 1 28 ? 14.422 -22.109 5.254 1 38.06 28 TYR B C 1
ATOM 1599 O O . TYR B 1 28 ? 14.492 -23.328 5.156 1 38.06 28 TYR B O 1
ATOM 1607 N N . GLU B 1 29 ? 15.406 -21.328 4.629 1 38.88 29 GLU B N 1
ATOM 1608 C CA . GLU B 1 29 ? 16.594 -21.625 3.826 1 38.88 29 GLU B CA 1
ATOM 1609 C C . GLU B 1 29 ? 16.281 -22.594 2.701 1 38.88 29 GLU B C 1
ATOM 1611 O O . GLU B 1 29 ? 17.078 -23.484 2.404 1 38.88 29 GLU B O 1
ATOM 1616 N N . GLY B 1 30 ? 15.188 -22.609 2.014 1 39.06 30 GLY B N 1
ATOM 1617 C CA . GLY B 1 30 ? 14.969 -23.391 0.807 1 39.06 30 GLY B CA 1
ATOM 1618 C C . GLY B 1 30 ? 14.477 -24.797 1.087 1 39.06 30 GLY B C 1
ATOM 1619 O O . GLY B 1 30 ? 14.164 -25.547 0.16 1 39.06 30 GLY B O 1
ATOM 1620 N N . ASN B 1 31 ? 14.852 -25.359 2.23 1 37.78 31 ASN B N 1
ATOM 1621 C CA . ASN B 1 31 ? 14.617 -26.781 2.514 1 37.78 31 ASN B CA 1
ATOM 1622 C C . ASN B 1 31 ? 13.242 -27 3.148 1 37.78 31 ASN B C 1
ATOM 1624 O O . ASN B 1 31 ? 12.781 -26.172 3.945 1 37.78 31 ASN B O 1
ATOM 1628 N N . PHE B 1 32 ? 12.414 -27.625 2.375 1 41.91 32 PHE B N 1
ATOM 1629 C CA . PHE B 1 32 ? 11.148 -28.125 2.885 1 41.91 32 PHE B CA 1
ATOM 1630 C C . PHE B 1 32 ? 11.375 -29.266 3.877 1 41.91 32 PHE B C 1
ATOM 1632 O O . PHE B 1 32 ? 12.039 -30.25 3.553 1 41.91 32 PHE B O 1
ATOM 1639 N N . TYR B 1 33 ? 11.547 -29.031 5.078 1 36.75 33 TYR B N 1
ATOM 1640 C CA . TYR B 1 33 ? 11.562 -30.219 5.93 1 36.75 33 TYR B CA 1
ATOM 1641 C C . TYR B 1 33 ? 10.148 -30.672 6.242 1 36.75 33 TYR B C 1
ATOM 1643 O O . TYR B 1 33 ? 9.375 -29.953 6.883 1 36.75 33 TYR B O 1
ATOM 1651 N N . PRO B 1 34 ? 9.586 -31.359 5.23 1 41.19 34 PRO B N 1
ATOM 1652 C CA . PRO B 1 34 ? 8.352 -31.969 5.711 1 41.19 34 PRO B CA 1
ATOM 1653 C C . PRO B 1 34 ? 8.477 -32.531 7.129 1 41.19 34 PRO B C 1
ATOM 1655 O O . PRO B 1 34 ? 9.445 -33.219 7.441 1 41.19 34 PRO B O 1
ATOM 1658 N N . GLY B 1 35 ? 8.383 -31.781 8.094 1 36.59 35 GLY B N 1
ATOM 1659 C CA . GLY B 1 35 ? 8.375 -32.625 9.281 1 36.59 35 GLY B CA 1
ATOM 1660 C C . GLY B 1 35 ? 7.68 -33.969 9.078 1 36.59 35 GLY B C 1
ATOM 1661 O O . GLY B 1 35 ? 7.023 -34.156 8.055 1 36.59 35 GLY B O 1
ATOM 1662 N N . ASP B 1 36 ? 8.125 -35.062 9.828 1 38.31 36 ASP B N 1
ATOM 1663 C CA . ASP B 1 36 ? 7.594 -36.406 9.938 1 38.31 36 ASP B CA 1
ATOM 1664 C C . ASP B 1 36 ? 6.09 -36.438 9.68 1 38.31 36 ASP B C 1
ATOM 1666 O O . ASP B 1 36 ? 5.488 -37.5 9.594 1 38.31 36 ASP B O 1
ATOM 1670 N N . TRP B 1 37 ? 5.492 -35.281 9.898 1 37.75 37 TRP B N 1
ATOM 1671 C CA . TRP B 1 37 ? 4.047 -35.375 10.086 1 37.75 37 TRP B CA 1
ATOM 1672 C C . TRP B 1 37 ? 3.332 -35.531 8.742 1 37.75 37 TRP B C 1
ATOM 1674 O O . TRP B 1 37 ? 2.119 -35.75 8.703 1 37.75 37 TRP B O 1
ATOM 1684 N N . LEU B 1 38 ? 3.902 -34.969 7.586 1 39.94 38 LEU B N 1
ATOM 1685 C CA . LEU B 1 38 ? 3.195 -35.375 6.371 1 39.94 38 LEU B CA 1
ATOM 1686 C C . LEU B 1 38 ? 3.104 -36.875 6.258 1 39.94 38 LEU B C 1
ATOM 1688 O O . LEU B 1 38 ? 2.359 -37.406 5.422 1 39.94 38 LEU B O 1
ATOM 1692 N N . SER B 1 39 ? 4.078 -37.562 6.688 1 37 39 SER B N 1
ATOM 1693 C CA . SER B 1 39 ? 4.023 -39 6.613 1 37 39 SER B CA 1
ATOM 1694 C C . SER B 1 39 ? 2.828 -39.562 7.383 1 37 39 SER B C 1
ATOM 1696 O O . SER B 1 39 ? 2.607 -40.781 7.418 1 37 39 SER B O 1
ATOM 1698 N N . SER B 1 40 ? 2.512 -38.938 8.531 1 35.69 40 SER B N 1
ATOM 1699 C CA . SER B 1 40 ? 1.436 -39.688 9.141 1 35.69 40 SER B CA 1
ATOM 1700 C C . SER B 1 40 ? 0.267 -39.875 8.18 1 35.69 40 SER B C 1
ATOM 1702 O O . SER B 1 40 ? -0.104 -38.938 7.465 1 35.69 40 SER B O 1
ATOM 1704 N N . GLU B 1 41 ? 0.113 -41.062 7.574 1 37 41 GLU B N 1
ATOM 1705 C CA . GLU B 1 41 ? -1.025 -41.688 6.906 1 37 41 GLU B CA 1
ATOM 1706 C C . GLU B 1 41 ? -2.334 -41 7.293 1 37 41 GLU B C 1
ATOM 1708 O O . GLU B 1 41 ? -3.16 -41.562 8 1 37 41 GLU B O 1
ATOM 1713 N N . THR B 1 42 ? -2.275 -39.938 7.977 1 37.28 42 THR B N 1
ATOM 1714 C CA . THR B 1 42 ? -3.689 -39.594 8.102 1 37.28 42 THR B CA 1
ATOM 1715 C C . THR B 1 42 ? -4.375 -39.656 6.734 1 37.28 42 THR B C 1
ATOM 1717 O O . THR B 1 42 ? -4.047 -38.844 5.852 1 37.28 42 THR B O 1
ATOM 1720 N N . LYS B 1 43 ? -4.516 -40.75 6.078 1 40.59 43 LYS B N 1
ATOM 1721 C CA . LYS B 1 43 ? -5.566 -41.094 5.113 1 40.59 43 LYS B CA 1
ATOM 1722 C C . LYS B 1 43 ? -6.629 -40 5.082 1 40.59 43 LYS B C 1
ATOM 1724 O O . LYS B 1 43 ? -7.668 -40.094 5.738 1 40.59 43 LYS B O 1
ATOM 1729 N N . MET B 1 44 ? -6.367 -38.781 5.52 1 41.16 44 MET B N 1
ATOM 1730 C CA . MET B 1 44 ? -7.43 -37.781 5.625 1 41.16 44 MET B CA 1
ATOM 1731 C C . MET B 1 44 ? -8.109 -37.562 4.277 1 41.16 44 MET B C 1
ATOM 1733 O O . MET B 1 44 ? -7.453 -37.281 3.285 1 41.16 44 MET B O 1
ATOM 1737 N N . SER B 1 45 ? -9.016 -38.344 3.998 1 45.06 45 SER B N 1
ATOM 1738 C CA . SER B 1 45 ? -9.984 -38.312 2.908 1 45.06 45 SER B CA 1
ATOM 1739 C C . SER B 1 45 ? -10.203 -36.906 2.383 1 45.06 45 SER B C 1
ATOM 1741 O O . SER B 1 45 ? -10.758 -36.719 1.296 1 45.06 45 SER B O 1
ATOM 1743 N N . GLU B 1 46 ? -10.188 -35.844 3.336 1 50.22 46 GLU B N 1
ATOM 1744 C CA . GLU B 1 46 ? -10.656 -34.531 2.873 1 50.22 46 GLU B CA 1
ATOM 1745 C C . GLU B 1 46 ? -9.5 -33.719 2.311 1 50.22 46 GLU B C 1
ATOM 1747 O O . GLU B 1 46 ? -8.352 -33.875 2.717 1 50.22 46 GLU B O 1
ATOM 1752 N N . PRO B 1 47 ? -9.781 -33.031 1.233 1 55.03 47 PRO B N 1
ATOM 1753 C CA . PRO B 1 47 ? -8.805 -32.219 0.516 1 55.03 47 PRO B CA 1
ATOM 1754 C C . PRO B 1 47 ? -8.016 -31.297 1.442 1 55.03 47 PRO B C 1
ATOM 1756 O O . PRO B 1 47 ? -8.586 -30.703 2.365 1 55.03 47 PRO B O 1
ATOM 1759 N N . GLN B 1 48 ? -6.816 -31.5 1.742 1 60.31 48 GLN B N 1
ATOM 1760 C CA . GLN B 1 48 ? -5.898 -30.719 2.561 1 60.31 48 GLN B CA 1
ATOM 1761 C C . GLN B 1 48 ? -5.562 -29.391 1.888 1 60.31 48 GLN B C 1
ATOM 1763 O O . GLN B 1 48 ? -5.434 -29.312 0.664 1 60.31 48 GLN B O 1
ATOM 1768 N N . LYS B 1 49 ? -5.949 -28.172 2.65 1 72 49 LYS B N 1
ATOM 1769 C CA . LYS B 1 49 ? -5.566 -26.844 2.166 1 72 49 LYS B CA 1
ATOM 1770 C C . LYS B 1 49 ? -4.332 -26.328 2.896 1 72 49 LYS B C 1
ATOM 1772 O O . LYS B 1 49 ? -4.117 -26.641 4.07 1 72 49 LYS B O 1
ATOM 1777 N N . PHE B 1 50 ? -3.434 -25.688 2.131 1 73.75 50 PHE B N 1
ATOM 1778 C CA . PHE B 1 50 ? -2.258 -25.016 2.67 1 73.75 50 PHE B CA 1
ATOM 1779 C C . PHE B 1 50 ? -2.498 -23.516 2.785 1 73.75 50 PHE B C 1
ATOM 1781 O O . PHE B 1 50 ? -3.014 -22.891 1.857 1 73.75 50 PHE B O 1
ATOM 1788 N N . TYR B 1 51 ? -2.227 -23.047 4.008 1 80.56 51 TYR B N 1
ATOM 1789 C CA . TYR B 1 51 ? -2.26 -21.625 4.266 1 80.56 51 TYR B CA 1
ATOM 1790 C C . TYR B 1 51 ? -0.858 -21.016 4.215 1 80.56 51 TYR B C 1
ATOM 1792 O O . TYR B 1 51 ? 0.021 -21.422 4.98 1 80.56 51 TYR B O 1
ATOM 1800 N N . LEU B 1 52 ? -0.678 -20.172 3.234 1 81.31 52 LEU B N 1
ATOM 1801 C CA . LEU B 1 52 ? 0.607 -19.5 3.061 1 81.31 52 LEU B CA 1
ATOM 1802 C C . LEU B 1 52 ? 0.535 -18.047 3.529 1 81.31 52 LEU B C 1
ATOM 1804 O O . LEU B 1 52 ? -0.396 -17.328 3.174 1 81.31 52 LEU B O 1
ATOM 1808 N N . LYS B 1 53 ? 1.48 -17.672 4.41 1 85.31 53 LYS B N 1
ATOM 1809 C CA . LYS B 1 53 ? 1.52 -16.312 4.941 1 85.31 53 LYS B CA 1
ATOM 1810 C C . LYS B 1 53 ? 2.895 -15.672 4.738 1 85.31 53 LYS B C 1
ATOM 1812 O O . LYS B 1 53 ? 3.916 -16.281 5.055 1 85.31 53 LYS B O 1
ATOM 1817 N N . TRP B 1 54 ? 2.893 -14.516 4.156 1 85.94 54 TRP B N 1
ATOM 1818 C CA . TRP B 1 54 ? 4.102 -13.703 4.031 1 85.94 54 TRP B CA 1
ATOM 1819 C C . TRP B 1 54 ? 4.336 -12.883 5.293 1 85.94 54 TRP B C 1
ATOM 1821 O O . TRP B 1 54 ? 3.672 -11.859 5.508 1 85.94 54 TRP B O 1
ATOM 1831 N N . ASN B 1 55 ? 5.242 -13.203 6.195 1 80.69 55 ASN B N 1
ATOM 1832 C CA . ASN B 1 55 ? 5.422 -12.633 7.527 1 80.69 55 ASN B CA 1
ATOM 1833 C C . ASN B 1 55 ? 5.746 -11.148 7.469 1 80.69 55 ASN B C 1
ATOM 1835 O O . ASN B 1 55 ? 5.297 -10.375 8.32 1 80.69 55 ASN B O 1
ATOM 1839 N N . ASP B 1 56 ? 6.555 -10.688 6.484 1 85.69 56 ASP B N 1
ATOM 1840 C CA . ASP B 1 56 ? 6.973 -9.289 6.414 1 85.69 56 ASP B CA 1
ATOM 1841 C C . ASP B 1 56 ? 6.238 -8.555 5.297 1 85.69 56 ASP B C 1
ATOM 1843 O O . ASP B 1 56 ? 6.793 -7.641 4.68 1 85.69 56 ASP B O 1
ATOM 1847 N N . PHE B 1 57 ? 5.023 -9.078 5.031 1 91.38 57 PHE B N 1
ATOM 1848 C CA . PHE B 1 57 ? 4.254 -8.555 3.908 1 91.38 57 PHE B CA 1
ATOM 1849 C C . PHE B 1 57 ? 3.994 -7.062 4.078 1 91.38 57 PHE B C 1
ATOM 1851 O O . PHE B 1 57 ? 4.34 -6.266 3.201 1 91.38 57 PHE B O 1
ATOM 1858 N N . GLN B 1 58 ? 3.434 -6.668 5.281 1 90.88 58 GLN B N 1
ATOM 1859 C CA . GLN B 1 58 ? 3.002 -5.289 5.484 1 90.88 58 GLN B CA 1
ATOM 1860 C C . GLN B 1 58 ? 4.188 -4.328 5.445 1 90.88 58 GLN B C 1
ATOM 1862 O O . GLN B 1 58 ? 4.133 -3.291 4.785 1 90.88 58 GLN B O 1
ATOM 1867 N N . SER B 1 59 ? 5.258 -4.668 6.121 1 90 59 SER B N 1
ATOM 1868 C CA . SER B 1 59 ? 6.434 -3.807 6.141 1 90 59 SER B CA 1
ATOM 1869 C C . SER B 1 59 ? 7.078 -3.723 4.766 1 90 59 SER B C 1
ATOM 1871 O O . SER B 1 59 ? 7.539 -2.654 4.352 1 90 59 SER B O 1
ATOM 1873 N N . ASN B 1 60 ? 7.113 -4.82 4.016 1 90.06 60 ASN B N 1
ATOM 1874 C CA . ASN B 1 60 ? 7.66 -4.836 2.662 1 90.06 60 ASN B CA 1
ATOM 1875 C C . ASN B 1 60 ? 6.836 -3.961 1.719 1 90.06 60 ASN B C 1
ATOM 1877 O O . ASN B 1 60 ? 7.395 -3.207 0.921 1 90.06 60 ASN B O 1
ATOM 1881 N N . MET B 1 61 ? 5.543 -4.074 1.867 1 92.56 61 MET B N 1
ATOM 1882 C CA . MET B 1 61 ? 4.645 -3.312 1.002 1 92.56 61 MET B CA 1
ATOM 1883 C C . MET B 1 61 ? 4.832 -1.813 1.207 1 92.56 61 MET B C 1
ATOM 1885 O O . MET B 1 61 ? 5.039 -1.072 0.244 1 92.56 61 MET B O 1
ATOM 1889 N N . VAL B 1 62 ? 4.82 -1.393 2.426 1 92.12 62 VAL B N 1
ATOM 1890 C CA . VAL B 1 62 ? 4.941 0.023 2.756 1 92.12 62 VAL B CA 1
ATOM 1891 C C . VAL B 1 62 ? 6.301 0.547 2.301 1 92.12 62 VAL B C 1
ATOM 1893 O O . VAL B 1 62 ? 6.387 1.615 1.689 1 92.12 62 VAL B O 1
ATOM 1896 N N . SER B 1 63 ? 7.344 -0.212 2.541 1 94.06 63 SER B N 1
ATOM 1897 C CA . SER B 1 63 ? 8.68 0.181 2.113 1 94.06 63 SER B CA 1
ATOM 1898 C C . SER B 1 63 ? 8.766 0.313 0.596 1 94.06 63 SER B C 1
ATOM 1900 O O . SER B 1 63 ? 9.375 1.249 0.08 1 94.06 63 SER B O 1
ATOM 1902 N N . SER B 1 64 ? 8.203 -0.609 -0.04 1 93.38 64 SER B N 1
ATOM 1903 C CA . SER B 1 64 ? 8.211 -0.582 -1.499 1 93.38 64 SER B CA 1
ATOM 1904 C C . SER B 1 64 ? 7.461 0.636 -2.033 1 93.38 64 SER B C 1
ATOM 1906 O O . SER B 1 64 ? 7.914 1.279 -2.982 1 93.38 64 SER B O 1
ATOM 1908 N N . PHE B 1 65 ? 6.344 0.965 -1.442 1 95.25 65 PHE B N 1
ATOM 1909 C CA . PHE B 1 65 ? 5.566 2.105 -1.909 1 95.25 65 PHE B CA 1
ATOM 1910 C C . PHE B 1 65 ? 6.328 3.406 -1.698 1 95.25 65 PHE B C 1
ATOM 1912 O O . PHE B 1 65 ? 6.277 4.305 -2.539 1 95.25 65 PHE B O 1
ATOM 1919 N N . LYS B 1 66 ? 6.984 3.49 -0.564 1 95.31 66 LYS B N 1
ATOM 1920 C CA . LYS B 1 66 ? 7.84 4.648 -0.328 1 95.31 66 LYS B CA 1
ATOM 1921 C C . LYS B 1 66 ? 8.922 4.762 -1.398 1 95.31 66 LYS B C 1
ATOM 1923 O O . LYS B 1 66 ? 9.18 5.852 -1.915 1 95.31 66 LYS B O 1
ATOM 1928 N N . HIS B 1 67 ? 9.5 3.639 -1.725 1 95.94 67 HIS B N 1
ATOM 1929 C CA . HIS B 1 67 ? 10.539 3.604 -2.754 1 95.94 67 HIS B CA 1
ATOM 1930 C C . HIS B 1 67 ? 9.977 4.02 -4.109 1 95.94 67 HIS B C 1
ATOM 1932 O O . HIS B 1 67 ? 10.602 4.809 -4.824 1 95.94 67 HIS B O 1
ATOM 1938 N N . LEU B 1 68 ? 8.867 3.525 -4.457 1 95.62 68 LEU B N 1
ATOM 1939 C CA . LEU B 1 68 ? 8.234 3.859 -5.727 1 95.62 68 LEU B CA 1
ATOM 1940 C C . LEU B 1 68 ? 7.949 5.355 -5.812 1 95.62 68 LEU B C 1
ATOM 1942 O O . LEU B 1 68 ? 8.117 5.961 -6.875 1 95.62 68 LEU B O 1
ATOM 1946 N N . ARG B 1 69 ? 7.469 5.949 -4.668 1 95.81 69 ARG B N 1
ATOM 1947 C CA . ARG B 1 69 ? 7.246 7.391 -4.645 1 95.81 69 ARG B CA 1
ATOM 1948 C C . ARG B 1 69 ? 8.547 8.148 -4.875 1 95.81 69 ARG B C 1
ATOM 1950 O O . ARG B 1 69 ? 8.586 9.102 -5.664 1 95.81 69 ARG B O 1
ATOM 1957 N N . ASP B 1 70 ? 9.609 7.719 -4.219 1 95.62 70 ASP B N 1
ATOM 1958 C CA . ASP B 1 70 ? 10.914 8.375 -4.328 1 95.62 70 ASP B CA 1
ATOM 1959 C C . ASP B 1 70 ? 11.445 8.305 -5.758 1 95.62 70 ASP B C 1
ATOM 1961 O O . ASP B 1 70 ? 12.055 9.258 -6.246 1 95.62 70 ASP B O 1
ATOM 1965 N N . GLU B 1 71 ? 11.148 7.207 -6.438 1 95 71 GLU B N 1
ATOM 1966 C CA . GLU B 1 71 ? 11.594 7.004 -7.812 1 95 71 GLU B CA 1
ATOM 1967 C C . GLU B 1 71 ? 10.617 7.629 -8.805 1 95 71 GLU B C 1
ATOM 1969 O O . GLU B 1 71 ? 10.883 7.668 -10.008 1 95 71 GLU B O 1
ATOM 1974 N N . LYS B 1 72 ? 9.445 8.156 -8.266 1 94.75 72 LYS B N 1
ATOM 1975 C CA . LYS B 1 72 ? 8.367 8.703 -9.094 1 94.75 72 LYS B CA 1
ATOM 1976 C C . LYS B 1 72 ? 7.859 7.664 -10.086 1 94.75 72 LYS B C 1
ATOM 1978 O O . LYS B 1 72 ? 7.535 7.996 -11.227 1 94.75 72 LYS B O 1
ATOM 1983 N N . SER B 1 73 ? 7.906 6.367 -9.641 1 94.75 73 SER B N 1
ATOM 1984 C CA . SER B 1 73 ? 7.391 5.285 -10.469 1 94.75 73 SER B CA 1
ATOM 1985 C C . SER B 1 73 ? 5.879 5.141 -10.32 1 94.75 73 SER B C 1
ATOM 1987 O O . SER B 1 73 ? 5.363 5.109 -9.203 1 94.75 73 SER B O 1
ATOM 1989 N N . PHE B 1 74 ? 5.156 5.16 -11.414 1 94.62 74 PHE B N 1
ATOM 1990 C CA . PHE B 1 74 ? 3.734 4.867 -11.539 1 94.62 74 PHE B CA 1
ATOM 1991 C C . PHE B 1 74 ? 2.9 5.926 -10.828 1 94.62 74 PHE B C 1
ATOM 1993 O O . PHE B 1 74 ? 1.765 5.664 -10.43 1 94.62 74 PHE B O 1
ATOM 2000 N N . THR B 1 75 ? 3.451 7.074 -10.516 1 96 75 THR B N 1
ATOM 2001 C CA . THR B 1 75 ? 2.641 8.156 -9.961 1 96 75 THR B CA 1
ATOM 2002 C C . THR B 1 75 ? 1.533 8.555 -10.938 1 96 75 THR B C 1
ATOM 2004 O O . THR B 1 75 ? 1.745 8.578 -12.148 1 96 75 THR B O 1
ATOM 2007 N N . ASP B 1 76 ? 0.365 8.875 -10.359 1 95.56 76 ASP B N 1
ATOM 2008 C CA . ASP B 1 76 ? -0.776 9.109 -11.242 1 95.56 76 ASP B CA 1
ATOM 2009 C C . ASP B 1 76 ? -1.617 10.281 -10.758 1 95.56 76 ASP B C 1
ATOM 2011 O O . ASP B 1 76 ? -2.779 10.43 -11.141 1 95.56 76 ASP B O 1
ATOM 2015 N N . VAL B 1 77 ? -1.104 11.133 -9.953 1 96.5 77 VAL B N 1
ATOM 2016 C CA . VAL B 1 77 ? -1.742 12.375 -9.516 1 96.5 77 VAL B CA 1
ATOM 2017 C C . VAL B 1 77 ? -0.675 13.398 -9.148 1 96.5 77 VAL B C 1
ATOM 2019 O O . VAL B 1 77 ? 0.382 13.047 -8.617 1 96.5 77 VAL B O 1
ATOM 2022 N N . THR B 1 78 ? -0.928 14.594 -9.461 1 97.12 78 THR B N 1
ATOM 2023 C CA . THR B 1 78 ? -0.063 15.711 -9.07 1 97.12 78 THR B CA 1
ATOM 2024 C C . THR B 1 78 ? -0.784 16.641 -8.109 1 97.12 78 THR B C 1
ATOM 2026 O O . THR B 1 78 ? -1.931 17.031 -8.344 1 97.12 78 THR B O 1
ATOM 2029 N N . LEU B 1 79 ? -0.197 16.906 -6.957 1 97.44 79 LEU B N 1
ATOM 2030 C CA . LEU B 1 79 ? -0.687 17.891 -6 1 97.44 79 LEU B CA 1
ATOM 2031 C C . LEU B 1 79 ? 0.067 19.219 -6.148 1 97.44 79 LEU B C 1
ATOM 2033 O O . LEU B 1 79 ? 1.298 19.219 -6.23 1 97.44 79 LEU B O 1
ATOM 2037 N N . ALA B 1 80 ? -0.679 20.312 -6.227 1 95.81 80 ALA B N 1
ATOM 2038 C CA . ALA B 1 80 ? -0.083 21.625 -6.418 1 95.81 80 ALA B CA 1
ATOM 2039 C C . ALA B 1 80 ? -0.444 22.562 -5.266 1 95.81 80 ALA B C 1
ATOM 2041 O O . ALA B 1 80 ? -1.607 22.656 -4.867 1 95.81 80 ALA B O 1
ATOM 2042 N N . CYS B 1 81 ? 0.525 23.188 -4.641 1 92.62 81 CYS B N 1
ATOM 2043 C CA . CYS B 1 81 ? 0.281 24.203 -3.623 1 92.62 81 CYS B CA 1
ATOM 2044 C C . CYS B 1 81 ? 1.433 25.203 -3.557 1 92.62 81 CYS B C 1
ATOM 2046 O O . CYS B 1 81 ? 2.6 24.812 -3.646 1 92.62 81 CYS B O 1
ATOM 2048 N N . GLU B 1 82 ? 1.165 26.438 -3.414 1 93.38 82 GLU B N 1
ATOM 2049 C CA . GLU B 1 82 ? 2.115 27.531 -3.273 1 93.38 82 GLU B CA 1
ATOM 2050 C C . GLU B 1 82 ? 3.145 27.516 -4.402 1 93.38 82 GLU B C 1
ATOM 2052 O O . GLU B 1 82 ? 4.344 27.672 -4.156 1 93.38 82 GLU B O 1
ATOM 2057 N N . GLY B 1 83 ? 2.736 27.203 -5.609 1 93.12 83 GLY B N 1
ATOM 2058 C CA . GLY B 1 83 ? 3.588 27.25 -6.789 1 93.12 83 GLY B CA 1
ATOM 2059 C C . GLY B 1 83 ? 4.492 26.031 -6.918 1 93.12 83 GLY B C 1
ATOM 2060 O O . GLY B 1 83 ? 5.305 25.953 -7.84 1 93.12 83 GLY B O 1
ATOM 2061 N N . GLN B 1 84 ? 4.395 25.109 -5.969 1 96.31 84 GLN B N 1
ATOM 2062 C CA . GLN B 1 84 ? 5.172 23.875 -6.012 1 96.31 84 GLN B CA 1
ATOM 2063 C C . GLN B 1 84 ? 4.277 22.672 -6.262 1 96.31 84 GLN B C 1
ATOM 2065 O O . GLN B 1 84 ? 3.062 22.734 -6.074 1 96.31 84 GLN B O 1
ATOM 2070 N N . THR B 1 85 ? 4.883 21.641 -6.832 1 95.69 85 THR B N 1
ATOM 2071 C CA . THR B 1 85 ? 4.098 20.453 -7.137 1 95.69 85 THR B CA 1
ATOM 2072 C C . THR B 1 85 ? 4.781 19.203 -6.598 1 95.69 85 THR B C 1
ATOM 2074 O O . THR B 1 85 ? 6 19.188 -6.402 1 95.69 85 THR B O 1
ATOM 2077 N N . CYS B 1 86 ? 3.965 18.172 -6.258 1 96.38 86 CYS B N 1
ATOM 2078 C CA . CYS B 1 86 ? 4.402 16.844 -5.848 1 96.38 86 CYS B CA 1
ATOM 2079 C C . CYS B 1 86 ? 3.566 15.758 -6.52 1 96.38 86 CYS B C 1
ATOM 2081 O O . CYS B 1 86 ? 2.354 15.914 -6.68 1 96.38 86 CYS B O 1
ATOM 2083 N N . LYS B 1 87 ? 4.242 14.773 -6.93 1 97.06 87 LYS B N 1
ATOM 2084 C CA . LYS B 1 87 ? 3.535 13.625 -7.492 1 97.06 87 LYS B CA 1
ATOM 2085 C C . LYS B 1 87 ? 3.303 12.547 -6.434 1 97.06 87 LYS B C 1
ATOM 2087 O O . LYS B 1 87 ? 4.109 12.391 -5.516 1 97.06 87 LYS B O 1
ATOM 2092 N N . ALA B 1 88 ? 2.219 11.859 -6.531 1 98 88 ALA B N 1
ATOM 2093 C CA . ALA B 1 88 ? 1.846 10.797 -5.598 1 98 88 ALA B CA 1
ATOM 2094 C C . ALA B 1 88 ? 1.001 9.734 -6.289 1 98 88 ALA B C 1
ATOM 2096 O O . ALA B 1 88 ? 0.872 9.734 -7.516 1 98 88 ALA B O 1
ATOM 2097 N N . HIS B 1 89 ? 0.566 8.75 -5.617 1 97.56 89 HIS B N 1
ATOM 2098 C CA . HIS B 1 89 ? -0.295 7.684 -6.117 1 97.56 89 HIS B CA 1
ATOM 2099 C C . HIS B 1 89 ? -1.729 7.863 -5.633 1 97.56 89 HIS B C 1
ATOM 2101 O O . HIS B 1 89 ? -1.971 8 -4.43 1 97.56 89 HIS B O 1
ATOM 2107 N N . LYS B 1 90 ? -2.725 7.801 -6.531 1 97.19 90 LYS B N 1
ATOM 2108 C CA . LYS B 1 90 ? -4.137 7.902 -6.176 1 97.19 90 LYS B CA 1
ATOM 2109 C C . LYS B 1 90 ? -4.508 6.883 -5.105 1 97.19 90 LYS B C 1
ATOM 2111 O O . LYS B 1 90 ? -5.242 7.199 -4.164 1 97.19 90 LYS B O 1
ATOM 2116 N N . MET B 1 91 ? -3.965 5.68 -5.273 1 96.5 91 MET B N 1
ATOM 2117 C CA . MET B 1 91 ? -4.285 4.578 -4.371 1 96.5 91 MET B CA 1
ATOM 2118 C C . MET B 1 91 ? -3.893 4.918 -2.938 1 96.5 91 MET B C 1
ATOM 2120 O O . MET B 1 91 ? -4.68 4.723 -2.01 1 96.5 91 MET B O 1
ATOM 2124 N N . VAL B 1 92 ? -2.674 5.457 -2.762 1 97.5 92 VAL B N 1
ATOM 2125 C CA . VAL B 1 92 ? -2.162 5.762 -1.429 1 97.5 92 VAL B CA 1
ATOM 2126 C C . VAL B 1 92 ? -2.947 6.93 -0.829 1 97.5 92 VAL B C 1
ATOM 2128 O O . VAL B 1 92 ? -3.391 6.859 0.321 1 97.5 92 VAL B O 1
ATOM 2131 N N . LEU B 1 93 ? -3.176 8.008 -1.617 1 97.62 93 LEU B N 1
ATOM 2132 C CA . LEU B 1 93 ? -3.953 9.148 -1.148 1 97.62 93 LEU B CA 1
ATOM 2133 C C . LEU B 1 93 ? -5.348 8.719 -0.714 1 97.62 93 LEU B C 1
ATOM 2135 O O . LEU B 1 93 ? -5.832 9.125 0.344 1 97.62 93 LEU B O 1
ATOM 2139 N N . SER B 1 94 ? -5.965 7.836 -1.508 1 96.69 94 SER B N 1
ATOM 2140 C CA . SER B 1 94 ? -7.332 7.379 -1.256 1 96.69 94 SER B CA 1
ATOM 2141 C C . SER B 1 94 ? -7.395 6.477 -0.028 1 96.69 94 SER B C 1
ATOM 2143 O O . SER B 1 94 ? -8.391 6.469 0.692 1 96.69 94 SER B O 1
ATOM 2145 N N . ALA B 1 95 ? -6.367 5.707 0.187 1 95.06 95 ALA B N 1
ATOM 2146 C CA . ALA B 1 95 ? -6.305 4.809 1.337 1 95.06 95 ALA B CA 1
ATOM 2147 C C . ALA B 1 95 ? -6.172 5.594 2.639 1 95.06 95 ALA B C 1
ATOM 2149 O O . ALA B 1 95 ? -6.66 5.156 3.686 1 95.06 95 ALA B O 1
ATOM 2150 N N . CYS B 1 96 ? -5.586 6.773 2.553 1 95.62 96 CYS B N 1
ATOM 2151 C CA . CYS B 1 96 ? -5.219 7.48 3.777 1 95.62 96 CYS B CA 1
ATOM 2152 C C . CYS B 1 96 ? -6.141 8.672 4.016 1 95.62 96 CYS B C 1
ATOM 2154 O O . CYS B 1 96 ? -6.102 9.289 5.082 1 95.62 96 CYS B O 1
ATOM 2156 N N . SER B 1 97 ? -7.004 9.031 3.045 1 95.75 97 SER B N 1
ATOM 2157 C CA . SER B 1 97 ? -7.836 10.227 3.158 1 95.75 97 SER B CA 1
ATOM 2158 C C . SER B 1 97 ? -9.148 10.055 2.406 1 95.75 97 SER B C 1
ATOM 2160 O O . SER B 1 97 ? -9.172 10.016 1.175 1 95.75 97 SER B O 1
ATOM 2162 N N . PRO B 1 98 ? -10.328 10.016 3.102 1 96.06 98 PRO B N 1
ATOM 2163 C CA . PRO B 1 98 ? -11.617 9.992 2.41 1 96.06 98 PRO B CA 1
ATOM 2164 C C . PRO B 1 98 ? -11.844 11.227 1.54 1 96.06 98 PRO B C 1
ATOM 2166 O O . PRO B 1 98 ? -12.555 11.156 0.533 1 96.06 98 PRO B O 1
ATOM 2169 N N . TYR B 1 99 ? -11.227 12.32 1.91 1 95.81 99 TYR B N 1
ATOM 2170 C CA . TYR B 1 99 ? -11.281 13.539 1.104 1 95.81 99 TYR B CA 1
ATOM 2171 C C . TYR B 1 99 ? -10.672 13.305 -0.276 1 95.81 99 TYR B C 1
ATOM 2173 O O . TYR B 1 99 ? -11.32 13.555 -1.295 1 95.81 99 TYR B O 1
ATOM 2181 N N . PHE B 1 100 ? -9.492 12.812 -0.331 1 96.81 100 PHE B N 1
ATOM 2182 C CA . PHE B 1 100 ? -8.828 12.531 -1.6 1 96.81 100 PHE B CA 1
ATOM 2183 C C . PHE B 1 100 ? -9.539 11.414 -2.348 1 96.81 100 PHE B C 1
ATOM 2185 O O . PHE B 1 100 ? -9.641 11.445 -3.576 1 96.81 100 PHE B O 1
ATOM 2192 N N . LYS B 1 101 ? -10.008 10.414 -1.599 1 96.25 101 LYS B N 1
ATOM 2193 C CA . LYS B 1 101 ? -10.734 9.32 -2.244 1 96.25 101 LYS B CA 1
ATOM 2194 C C . LYS B 1 101 ? -11.93 9.844 -3.029 1 96.25 101 LYS B C 1
ATOM 2196 O O . LYS B 1 101 ? -12.094 9.531 -4.211 1 96.25 101 LYS B O 1
ATOM 2201 N N . SER B 1 102 ? -12.742 10.656 -2.395 1 95.94 102 SER B N 1
ATOM 2202 C CA . SER B 1 102 ? -13.93 11.203 -3.039 1 95.94 102 SER B CA 1
ATOM 2203 C C . SER B 1 102 ? -13.555 12.078 -4.234 1 95.94 102 SER B C 1
ATOM 2205 O O . SER B 1 102 ? -14.164 11.969 -5.305 1 95.94 102 SER B O 1
ATOM 2207 N N . LEU B 1 103 ? -12.594 12.898 -4.086 1 95.19 103 LEU B N 1
ATOM 2208 C CA . LEU B 1 103 ? -12.156 13.82 -5.125 1 95.19 103 LEU B CA 1
ATOM 2209 C C . LEU B 1 103 ? -11.672 13.062 -6.355 1 95.19 103 LEU B C 1
ATOM 2211 O O . LEU B 1 103 ? -12.039 13.398 -7.484 1 95.19 103 LEU B O 1
ATOM 2215 N N . LEU B 1 104 ? -10.875 12.086 -6.141 1 95.88 104 LEU B N 1
ATOM 2216 C CA . LEU B 1 104 ? -10.273 11.344 -7.242 1 95.88 104 LEU B CA 1
ATOM 2217 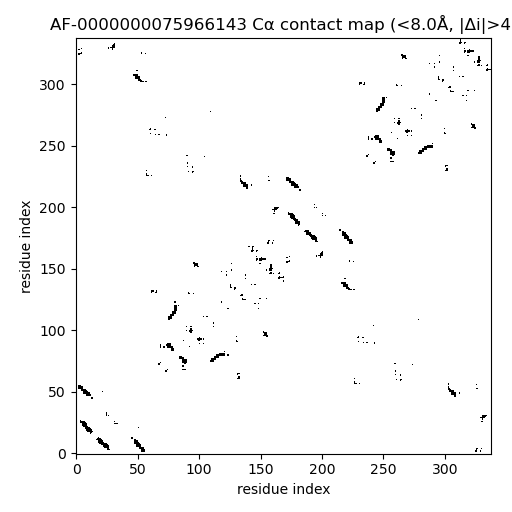C C . LEU B 1 104 ? -11.297 10.445 -7.918 1 95.88 104 LEU B C 1
ATOM 2219 O O . LEU B 1 104 ? -11.227 10.211 -9.125 1 95.88 104 LEU B O 1
ATOM 2223 N N . GLU B 1 105 ? -12.211 9.867 -7.141 1 93.81 105 GLU B N 1
ATOM 2224 C CA . GLU B 1 105 ? -13.273 9.055 -7.723 1 93.81 105 GLU B CA 1
ATOM 2225 C C . GLU B 1 105 ? -14.203 9.906 -8.586 1 93.81 105 GLU B C 1
ATOM 2227 O O . GLU B 1 105 ? -14.75 9.43 -9.578 1 93.81 105 GLU B O 1
ATOM 2232 N N . GLU B 1 106 ? -14.344 11.086 -8.25 1 92.81 106 GLU B N 1
ATOM 2233 C CA . GLU B 1 106 ? -15.219 12.008 -8.977 1 92.81 106 GLU B CA 1
ATOM 2234 C C . GLU B 1 106 ? -14.531 12.547 -10.227 1 92.81 106 GLU B C 1
ATOM 2236 O O . GLU B 1 106 ? -15.195 13.102 -11.109 1 92.81 106 GLU B O 1
ATOM 2241 N N . ASN B 1 107 ? -13.266 12.359 -10.32 1 88.81 107 ASN B N 1
ATOM 2242 C CA . ASN B 1 107 ? -12.469 12.844 -11.445 1 88.81 107 ASN B CA 1
ATOM 2243 C C . ASN B 1 107 ? -11.625 11.734 -12.055 1 88.81 107 ASN B C 1
ATOM 2245 O O . ASN B 1 107 ? -10.422 11.656 -11.812 1 88.81 107 ASN B O 1
ATOM 2249 N N . PRO B 1 108 ? -12.195 10.914 -12.875 1 82.56 108 PRO B N 1
ATOM 2250 C CA . PRO B 1 108 ? -11.516 9.719 -13.391 1 82.56 108 PRO B CA 1
ATOM 2251 C C . PRO B 1 108 ? -10.516 10.047 -14.5 1 82.56 108 PRO B C 1
ATOM 2253 O O . PRO B 1 108 ? -10.273 9.219 -15.383 1 82.56 108 PRO B O 1
ATOM 2256 N N . SER B 1 109 ? -9.883 11.188 -14.398 1 84.31 109 SER B N 1
ATOM 2257 C CA . SER B 1 109 ? -8.836 11.547 -15.352 1 84.31 109 SER B CA 1
ATOM 2258 C C . SER B 1 109 ? -7.59 10.695 -15.141 1 84.31 109 SER B C 1
ATOM 2260 O O . SER B 1 109 ? -7.355 10.18 -14.047 1 84.31 109 SER B O 1
ATOM 2262 N N . LYS B 1 110 ? -6.766 10.484 -16.156 1 84.56 110 LYS B N 1
ATOM 2263 C CA . LYS B 1 110 ? -5.578 9.641 -16.125 1 84.56 110 LYS B CA 1
ATOM 2264 C C . LYS B 1 110 ? -4.562 10.164 -15.109 1 84.56 110 LYS B C 1
ATOM 2266 O O . LYS B 1 110 ? -3.99 9.391 -14.336 1 84.56 110 LYS B O 1
ATOM 2271 N N . HIS B 1 111 ? -4.32 11.438 -15.117 1 92.44 111 HIS B N 1
ATOM 2272 C CA . HIS B 1 111 ? -3.377 12.062 -14.203 1 92.44 111 HIS B CA 1
ATOM 2273 C C . HIS B 1 111 ? -3.871 13.43 -13.75 1 92.44 111 HIS B C 1
ATOM 2275 O O . HIS B 1 111 ? -3.35 14.461 -14.195 1 92.44 111 HIS B O 1
ATOM 2281 N N . PRO B 1 112 ? -4.887 13.461 -12.883 1 94.38 112 PRO B N 1
ATOM 2282 C CA . PRO B 1 112 ? -5.445 14.734 -12.43 1 94.38 112 PRO B CA 1
ATOM 2283 C C . PRO B 1 112 ? -4.438 15.57 -11.641 1 94.38 112 PRO B C 1
ATOM 2285 O O . PRO B 1 112 ? -3.512 15.023 -11.039 1 94.38 112 PRO B O 1
ATOM 2288 N N . ILE B 1 113 ? -4.629 16.891 -11.75 1 95.38 113 ILE B N 1
ATOM 2289 C CA . ILE B 1 113 ? -3.887 17.844 -10.938 1 95.38 113 ILE B CA 1
ATOM 2290 C C . ILE B 1 113 ? -4.801 18.422 -9.852 1 95.38 113 ILE B C 1
ATOM 2292 O O . ILE B 1 113 ? -5.875 18.938 -10.148 1 95.38 113 ILE B O 1
ATOM 2296 N N . ILE B 1 114 ? -4.508 18.234 -8.633 1 96 114 ILE B N 1
ATOM 2297 C CA . ILE B 1 114 ? -5.266 18.766 -7.5 1 96 114 ILE B CA 1
ATOM 2298 C C . ILE B 1 114 ? -4.566 20 -6.938 1 96 114 ILE B C 1
ATOM 2300 O O . ILE B 1 114 ? -3.441 19.906 -6.441 1 96 114 ILE B O 1
ATOM 2304 N N . ILE B 1 115 ? -5.23 21.078 -6.984 1 96 115 ILE B N 1
ATOM 2305 C CA . ILE B 1 115 ? -4.688 22.328 -6.453 1 96 115 ILE B CA 1
ATOM 2306 C C . ILE B 1 115 ? -5.191 22.531 -5.027 1 96 115 ILE B C 1
ATOM 2308 O O . ILE B 1 115 ? -6.398 22.625 -4.793 1 96 115 ILE B O 1
ATOM 2312 N N . LEU B 1 116 ? -4.32 22.484 -4.109 1 95.12 116 LEU B N 1
ATOM 2313 C CA . LEU B 1 116 ? -4.648 22.75 -2.711 1 95.12 116 LEU B CA 1
ATOM 2314 C C . LEU B 1 116 ? -4.383 24.203 -2.35 1 95.12 116 LEU B C 1
ATOM 2316 O O . LEU B 1 116 ? -3.23 24.609 -2.178 1 95.12 116 LEU B O 1
ATOM 2320 N N . LYS B 1 117 ? -5.438 24.859 -2.117 1 91.69 117 LYS B N 1
ATOM 2321 C CA . LYS B 1 117 ? -5.336 26.281 -1.785 1 91.69 117 LYS B CA 1
ATOM 2322 C C . LYS B 1 117 ? -5.07 26.484 -0.296 1 91.69 117 LYS B C 1
ATOM 2324 O O . LYS B 1 117 ? -5.598 25.75 0.539 1 91.69 117 LYS B O 1
ATOM 2329 N N . ASP B 1 118 ? -4.258 27.328 0.121 1 88.5 118 ASP B N 1
ATOM 2330 C CA . ASP B 1 118 ? -4.012 27.734 1.503 1 88.5 118 ASP B CA 1
ATOM 2331 C C . ASP B 1 118 ? -3.309 26.625 2.279 1 88.5 118 ASP B C 1
ATOM 2333 O O . ASP B 1 118 ? -3.582 26.406 3.465 1 88.5 118 ASP B O 1
ATOM 2337 N N . VAL B 1 119 ? -2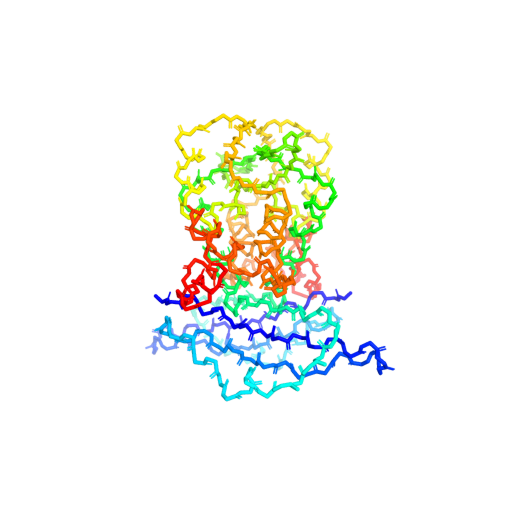.67 25.703 1.595 1 94.25 119 VAL B N 1
ATOM 2338 C CA . VAL B 1 119 ? -1.856 24.672 2.24 1 94.25 119 VAL B CA 1
ATOM 2339 C C . VAL B 1 119 ? -0.376 24.953 1.998 1 94.25 119 VAL B C 1
ATOM 2341 O O . VAL B 1 119 ? 0.067 25.047 0.85 1 94.25 119 VAL B O 1
ATOM 2344 N N . PRO B 1 120 ? 0.31 25.234 3.113 1 94.88 120 PRO B N 1
ATOM 2345 C CA . PRO B 1 120 ? 1.756 25.375 2.932 1 94.88 120 PRO B CA 1
ATOM 2346 C C . PRO B 1 120 ? 2.408 24.141 2.34 1 94.88 120 PRO B C 1
ATOM 2348 O O . PRO B 1 120 ? 2.023 23.016 2.68 1 94.88 120 PRO B O 1
ATOM 2351 N N . TYR B 1 121 ? 3.426 24.344 1.543 1 95.81 121 TYR B N 1
ATOM 2352 C CA . TYR B 1 121 ? 4.098 23.234 0.878 1 95.81 121 TYR B CA 1
ATOM 2353 C C . TYR B 1 121 ? 4.75 22.312 1.895 1 95.81 121 TYR B C 1
ATOM 2355 O O . TYR B 1 121 ? 4.766 21.094 1.711 1 95.81 121 TYR B O 1
ATOM 2363 N N . GLY B 1 122 ? 5.336 22.875 2.926 1 95.88 122 GLY B N 1
ATOM 2364 C CA . GLY B 1 122 ? 5.922 22.062 3.979 1 95.88 122 GLY B CA 1
ATOM 2365 C C . GLY B 1 122 ? 4.93 21.109 4.629 1 95.88 122 GLY B C 1
ATOM 2366 O O . GLY B 1 122 ? 5.277 19.984 4.973 1 95.88 122 GLY B O 1
ATOM 2367 N N . HIS B 1 123 ? 3.652 21.531 4.785 1 95.81 123 HIS B N 1
ATOM 2368 C CA . HIS B 1 123 ? 2.609 20.672 5.336 1 95.81 123 HIS B CA 1
ATOM 2369 C C . HIS B 1 123 ? 2.279 19.531 4.383 1 95.81 123 HIS B C 1
ATOM 2371 O O . HIS B 1 123 ? 2.119 18.375 4.809 1 95.81 123 HIS B O 1
ATOM 2377 N N . LEU B 1 124 ? 2.186 19.891 3.117 1 96.94 124 LEU B N 1
ATOM 2378 C CA . LEU B 1 124 ? 1.89 18.859 2.119 1 96.94 124 LEU B CA 1
ATOM 2379 C C . LEU B 1 124 ? 2.959 17.781 2.121 1 96.94 124 LEU B C 1
ATOM 2381 O O . LEU B 1 124 ? 2.639 16.594 2.117 1 96.94 124 LEU B O 1
ATOM 2385 N N . GLN B 1 125 ? 4.188 18.219 2.164 1 96.75 125 GLN B N 1
ATOM 2386 C CA . GLN B 1 125 ? 5.293 17.266 2.193 1 96.75 125 GLN B CA 1
ATOM 2387 C C . GLN B 1 125 ? 5.207 16.375 3.424 1 96.75 125 GLN B C 1
ATOM 2389 O O . GLN B 1 125 ? 5.387 15.156 3.324 1 96.75 125 GLN B O 1
ATOM 2394 N N . ALA B 1 126 ? 4.969 16.953 4.57 1 95.38 126 ALA B N 1
ATOM 2395 C CA . ALA B 1 126 ? 4.859 16.203 5.816 1 95.38 126 ALA B CA 1
ATOM 2396 C C . ALA B 1 126 ? 3.682 15.234 5.77 1 95.38 126 ALA B C 1
ATOM 2398 O O . ALA B 1 126 ? 3.781 14.102 6.25 1 95.38 126 ALA B O 1
ATOM 2399 N N . ILE B 1 127 ? 2.584 15.664 5.18 1 96.31 127 ILE B N 1
ATOM 2400 C CA . ILE B 1 127 ? 1.395 14.836 5.051 1 96.31 127 ILE B CA 1
ATOM 2401 C C . ILE B 1 127 ? 1.698 13.633 4.16 1 96.31 127 ILE B C 1
ATOM 2403 O O . ILE B 1 127 ? 1.375 12.492 4.508 1 96.31 127 ILE B O 1
ATOM 2407 N N . LEU B 1 128 ? 2.326 13.883 3.016 1 97.44 128 LEU B N 1
ATOM 2408 C CA . LEU B 1 128 ? 2.678 12.797 2.107 1 97.44 128 LEU B CA 1
ATOM 2409 C C . LEU B 1 128 ? 3.646 11.828 2.773 1 97.44 128 LEU B C 1
ATOM 2411 O O . LEU B 1 128 ? 3.514 10.609 2.619 1 97.44 128 LEU B O 1
ATOM 2415 N N . GLU B 1 129 ? 4.578 12.383 3.492 1 96.69 129 GLU B N 1
ATOM 2416 C CA . GLU B 1 129 ? 5.484 11.523 4.242 1 96.69 129 GLU B CA 1
ATOM 2417 C C . GLU B 1 129 ? 4.715 10.625 5.211 1 96.69 129 GLU B C 1
ATOM 2419 O O . GLU B 1 129 ? 4.977 9.422 5.289 1 96.69 129 GLU B O 1
ATOM 2424 N N . PHE B 1 130 ? 3.824 11.164 5.895 1 95.12 130 PHE B N 1
ATOM 2425 C CA . PHE B 1 130 ? 3.006 10.43 6.848 1 95.12 130 PHE B CA 1
ATOM 2426 C C . PHE B 1 130 ? 2.188 9.352 6.145 1 95.12 130 PHE B C 1
ATOM 2428 O O . PHE B 1 130 ? 2.076 8.227 6.633 1 95.12 130 PHE B O 1
ATOM 2435 N N . MET B 1 131 ? 1.637 9.664 4.977 1 96.5 131 MET B N 1
ATOM 2436 C CA . MET B 1 131 ? 0.797 8.734 4.23 1 96.5 131 MET B CA 1
ATOM 2437 C C . MET B 1 131 ? 1.618 7.559 3.709 1 96.5 131 MET B C 1
ATOM 2439 O O . MET B 1 131 ? 1.115 6.438 3.617 1 96.5 131 MET B O 1
ATOM 2443 N N . TYR B 1 132 ? 2.879 7.789 3.402 1 96.81 132 TYR B N 1
ATOM 2444 C CA . TYR B 1 132 ? 3.699 6.754 2.781 1 96.81 132 TYR B CA 1
ATOM 2445 C C . TYR B 1 132 ? 4.508 5.996 3.828 1 96.81 132 TYR B C 1
ATOM 2447 O O . TYR B 1 132 ? 4.953 4.875 3.584 1 96.81 132 TYR B O 1
ATOM 2455 N N . ALA B 1 133 ? 4.723 6.605 5.016 1 94.31 133 ALA B N 1
ATOM 2456 C CA . ALA B 1 133 ? 5.633 5.996 5.98 1 94.31 133 ALA B CA 1
ATOM 2457 C C . ALA B 1 133 ? 4.922 5.707 7.301 1 94.31 133 ALA B C 1
ATOM 2459 O O . ALA B 1 133 ? 5.43 4.957 8.133 1 94.31 133 ALA B O 1
ATOM 2460 N N . GLY B 1 134 ? 3.783 6.246 7.512 1 92.38 134 GLY B N 1
ATOM 2461 C CA . GLY B 1 134 ? 3.045 6.043 8.75 1 92.38 134 GLY B CA 1
ATOM 2462 C C . GLY B 1 134 ? 3.594 6.848 9.906 1 92.38 134 GLY B C 1
ATOM 2463 O O . GLY B 1 134 ? 3.186 6.648 11.055 1 92.38 134 GLY B O 1
ATOM 2464 N N . GLU B 1 135 ? 4.566 7.625 9.555 1 89.94 135 GLU B N 1
ATOM 2465 C CA . GLU B 1 135 ? 5.156 8.477 10.586 1 89.94 135 GLU B CA 1
ATOM 2466 C C . GLU B 1 135 ? 5.762 9.742 9.977 1 89.94 135 GLU B C 1
ATOM 2468 O O . GLU B 1 135 ? 6.039 9.781 8.773 1 89.94 135 GLU B O 1
ATOM 2473 N N . VAL B 1 136 ? 5.906 10.805 10.859 1 90.56 136 VAL B N 1
ATOM 2474 C CA . VAL B 1 136 ? 6.461 12.062 10.375 1 90.56 136 VAL B CA 1
ATOM 2475 C C . VAL B 1 136 ? 6.973 12.891 11.555 1 90.56 136 VAL B C 1
ATOM 2477 O O . VAL B 1 136 ? 6.457 12.781 12.664 1 90.56 136 VAL B O 1
ATOM 2480 N N . ASN B 1 137 ? 8.031 13.648 11.266 1 86.25 137 ASN B N 1
ATOM 2481 C CA . ASN B 1 137 ? 8.539 14.625 12.219 1 86.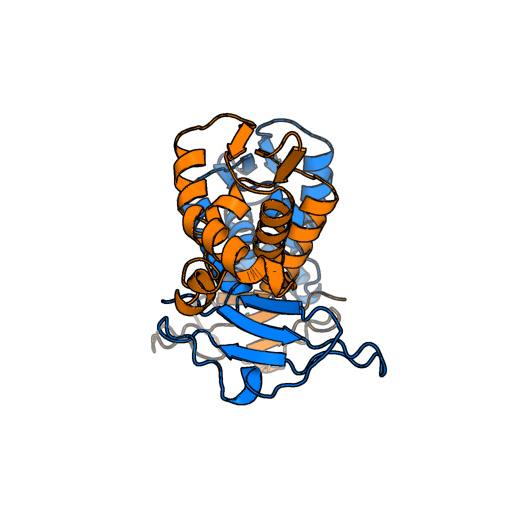25 137 ASN B CA 1
ATOM 2482 C C . ASN B 1 137 ? 8.039 16.031 11.906 1 86.25 137 ASN B C 1
ATOM 2484 O O . ASN B 1 137 ? 8.078 16.469 10.75 1 86.25 137 ASN B O 1
ATOM 2488 N N . VAL B 1 138 ? 7.512 16.688 12.953 1 85.25 138 VAL B N 1
ATOM 2489 C CA . VAL B 1 138 ? 7.012 18.047 12.773 1 85.25 138 VAL B CA 1
ATOM 2490 C C . VAL B 1 138 ? 7.555 18.953 13.875 1 85.25 138 VAL B C 1
ATOM 2492 O O . VAL B 1 138 ? 7.609 18.547 15.039 1 85.25 138 VAL B O 1
ATOM 2495 N N . SER B 1 139 ? 8 20.125 13.445 1 80.62 139 SER B N 1
ATOM 2496 C CA . SER B 1 139 ? 8.477 21.047 14.461 1 80.62 139 SER B CA 1
ATOM 2497 C C . SER B 1 139 ? 7.348 21.484 15.391 1 80.62 139 SER B C 1
ATOM 2499 O O . SER B 1 139 ? 6.188 21.547 14.977 1 80.62 139 SER B O 1
ATOM 2501 N N . GLN B 1 140 ? 7.703 21.828 16.578 1 73.69 140 GLN B N 1
ATOM 2502 C CA . GLN B 1 140 ? 6.727 22.266 17.562 1 73.69 140 GLN B CA 1
ATOM 2503 C C . GLN B 1 140 ? 5.941 23.484 17.078 1 73.69 140 GLN B C 1
ATOM 2505 O O . GLN B 1 140 ? 4.723 23.547 17.25 1 73.69 140 GLN B O 1
ATOM 2510 N N . GLU B 1 141 ? 6.68 24.359 16.5 1 77.19 141 GLU B N 1
ATOM 2511 C CA . GLU B 1 141 ? 6.086 25.609 16.047 1 77.19 141 GLU B CA 1
ATOM 2512 C C . GLU B 1 141 ? 5.039 25.375 14.961 1 77.19 141 GLU B C 1
ATOM 2514 O O . GLU B 1 141 ? 4.047 26.094 14.883 1 77.19 141 GLU B O 1
ATOM 2519 N N . GLN B 1 142 ? 5.168 24.297 14.211 1 83.94 142 GLN B N 1
ATOM 2520 C CA . GLN B 1 142 ? 4.316 24.062 13.055 1 83.94 142 GLN B CA 1
ATOM 2521 C C . GLN B 1 142 ? 3.215 23.047 13.375 1 83.94 142 GLN B C 1
ATOM 2523 O O . GLN B 1 142 ? 2.268 22.891 12.609 1 83.94 142 GLN B O 1
ATOM 2528 N N . LEU B 1 143 ? 3.254 22.422 14.516 1 83.12 143 LEU B N 1
ATOM 2529 C CA . LEU B 1 143 ? 2.43 21.266 14.82 1 83.12 143 LEU B CA 1
ATOM 2530 C C . LEU B 1 143 ? 0.948 21.625 14.797 1 83.12 143 LEU B C 1
ATOM 2532 O O . LEU B 1 143 ? 0.153 20.953 14.141 1 83.12 143 LEU B O 1
ATOM 2536 N N . PRO B 1 144 ? 0.53 22.703 15.445 1 81.25 144 PRO B N 1
ATOM 2537 C CA . PRO B 1 144 ? -0.899 23.031 15.414 1 81.25 144 PRO B CA 1
ATOM 2538 C C . PRO B 1 144 ? -1.409 23.297 14 1 81.25 144 PRO B C 1
ATOM 2540 O O . PRO B 1 144 ? -2.457 22.781 13.602 1 81.25 144 PRO B O 1
ATOM 2543 N N . ALA B 1 145 ? -0.672 24.125 13.242 1 87.19 145 ALA B N 1
ATOM 2544 C CA . ALA B 1 145 ? -1.062 24.438 11.867 1 87.19 145 ALA B CA 1
ATOM 2545 C C . ALA B 1 145 ? -1.058 23.188 10.992 1 87.19 145 ALA B C 1
ATOM 2547 O O . ALA B 1 145 ? -1.936 23.016 10.148 1 87.19 145 ALA B O 1
ATOM 2548 N N . PHE B 1 146 ? -0.13 22.328 11.25 1 91.25 146 PHE B N 1
ATOM 2549 C CA . PHE B 1 146 ? -0.011 21.078 10.523 1 91.25 146 PHE B CA 1
ATOM 2550 C C . PHE B 1 146 ? -1.221 20.188 10.773 1 91.25 146 PHE B C 1
ATOM 2552 O O . PHE B 1 146 ? -1.802 19.641 9.836 1 91.25 146 PHE B O 1
ATOM 2559 N N . LEU B 1 147 ? -1.598 20.078 11.961 1 85.88 147 LEU B N 1
ATOM 2560 C CA . LEU B 1 147 ? -2.713 19.219 12.328 1 85.88 147 LEU B CA 1
ATOM 2561 C C . LEU B 1 147 ? -4.027 19.766 11.781 1 85.88 147 LEU B C 1
ATOM 2563 O O . LEU B 1 147 ? -4.91 19 11.391 1 85.88 147 LEU B O 1
ATOM 2567 N N . LYS B 1 148 ? -4.141 21.031 11.742 1 88.5 148 LYS B N 1
ATOM 2568 C CA . LYS B 1 148 ? -5.32 21.641 11.148 1 88.5 148 LYS B CA 1
ATOM 2569 C C . LYS B 1 148 ? -5.414 21.328 9.664 1 88.5 148 LYS B C 1
ATOM 2571 O O . LYS B 1 148 ? -6.5 21.031 9.156 1 88.5 148 LYS B O 1
ATOM 2576 N N . THR B 1 149 ? -4.301 21.438 8.969 1 93 149 THR B N 1
ATOM 2577 C CA . THR B 1 149 ? -4.254 21.078 7.555 1 93 149 THR B CA 1
ATOM 2578 C C . THR B 1 149 ? -4.633 19.609 7.355 1 93 149 THR B C 1
ATOM 2580 O O . THR B 1 149 ? -5.43 19.281 6.473 1 93 149 THR B O 1
ATOM 2583 N N . ALA B 1 150 ? -4.066 18.734 8.203 1 92.88 150 ALA B N 1
ATOM 2584 C CA . ALA B 1 150 ? -4.355 17.312 8.133 1 92.88 150 ALA B CA 1
ATOM 2585 C C . ALA B 1 150 ? -5.84 17.031 8.352 1 92.88 150 ALA B C 1
ATOM 2587 O O . ALA B 1 150 ? -6.422 16.172 7.695 1 92.88 150 ALA B O 1
ATOM 2588 N N . GLU B 1 151 ? -6.418 17.766 9.242 1 90.31 151 GLU B N 1
ATOM 2589 C CA . GLU B 1 151 ? -7.852 17.656 9.5 1 90.31 151 GLU B CA 1
ATOM 2590 C C . GLU B 1 151 ? -8.664 18.078 8.289 1 90.31 151 GLU B C 1
ATOM 2592 O O . GLU B 1 151 ? -9.625 17.406 7.902 1 90.31 151 GLU B O 1
ATOM 2597 N N . ARG B 1 152 ? -8.297 19.172 7.703 1 92.31 152 ARG B N 1
ATOM 2598 C CA . ARG B 1 152 ? -8.984 19.672 6.52 1 92.31 152 ARG B CA 1
ATOM 2599 C C . ARG B 1 152 ? -8.945 18.656 5.383 1 92.31 152 ARG B C 1
ATOM 2601 O O . ARG B 1 152 ? -9.938 18.484 4.664 1 92.31 152 ARG B O 1
ATOM 2608 N N . LEU B 1 153 ? -7.875 18 5.305 1 94.94 153 LEU B N 1
ATOM 2609 C CA . LEU B 1 153 ? -7.699 17.031 4.227 1 94.94 153 LEU B CA 1
ATOM 2610 C C . LEU B 1 153 ? -8.148 15.641 4.664 1 94.94 153 LEU B C 1
ATOM 2612 O O . LEU B 1 153 ? -7.992 14.664 3.924 1 94.94 153 LEU B O 1
ATOM 2616 N N . LYS B 1 154 ? -8.578 15.492 5.91 1 94.19 154 LYS B N 1
ATOM 2617 C CA . LYS B 1 154 ? -9.133 14.266 6.484 1 94.19 154 LYS B CA 1
ATOM 2618 C C . LYS B 1 154 ? -8.117 13.133 6.438 1 94.19 154 LYS B C 1
ATOM 2620 O O . LYS B 1 154 ? -8.445 12.016 6.027 1 94.19 154 LYS B O 1
ATOM 2625 N N . VAL B 1 155 ? -6.922 13.438 6.777 1 94.44 155 VAL B N 1
ATOM 2626 C CA . VAL B 1 155 ? -5.859 12.438 6.801 1 94.44 155 VAL B CA 1
ATOM 2627 C C . VAL B 1 155 ? -6.066 11.492 7.984 1 94.44 155 VAL B C 1
ATOM 2629 O O . VAL B 1 155 ? -6.023 11.922 9.141 1 94.44 155 VAL B O 1
ATOM 2632 N N . LYS B 1 156 ? -6.25 10.227 7.637 1 90.44 156 LYS B N 1
ATOM 2633 C CA . LYS B 1 156 ? -6.426 9.227 8.688 1 90.44 156 LYS B CA 1
ATOM 2634 C C . LYS B 1 156 ? -5.238 9.219 9.648 1 90.44 156 LYS B C 1
ATOM 2636 O O . LYS B 1 156 ? -4.09 9.359 9.219 1 90.44 156 LYS B O 1
ATOM 2641 N N . GLY B 1 157 ? -5.477 9.039 10.898 1 83.12 157 GLY B N 1
ATOM 2642 C CA . GLY B 1 157 ? -4.422 9.008 11.898 1 83.12 157 GLY B CA 1
ATOM 2643 C C . GLY B 1 157 ? -4.078 10.375 12.453 1 83.12 157 GLY B C 1
ATOM 2644 O O . GLY B 1 157 ? -3.754 10.508 13.641 1 83.12 157 GLY B O 1
ATOM 2645 N N . LEU B 1 158 ? -4.176 11.391 11.523 1 85.06 158 LEU B N 1
ATOM 2646 C CA . LEU B 1 158 ? -3.812 12.742 11.945 1 85.06 158 LEU B CA 1
ATOM 2647 C C . LEU B 1 158 ? -5.059 13.57 12.227 1 85.06 158 LEU B C 1
ATOM 2649 O O . LEU B 1 158 ? -5.023 14.484 13.062 1 85.06 158 LEU B O 1
ATOM 2653 N N . ALA B 1 159 ? -6.09 13.352 11.438 1 77.12 159 ALA B N 1
ATOM 2654 C CA . ALA B 1 159 ? -7.293 14.18 11.516 1 77.12 159 ALA B CA 1
ATOM 2655 C C . ALA B 1 159 ? -7.973 14.023 12.875 1 77.12 159 ALA B C 1
ATOM 2657 O O . ALA B 1 159 ? -8.641 14.945 13.344 1 77.12 159 ALA B O 1
ATOM 2658 N N . GLU B 1 160 ? -7.816 12.883 13.438 1 66.81 160 GLU B N 1
ATOM 2659 C CA . GLU B 1 160 ? -8.5 12.656 14.711 1 66.81 160 GLU B CA 1
ATOM 2660 C C . GLU B 1 160 ? -7.625 13.062 15.891 1 66.81 160 GLU B C 1
ATOM 2662 O O . GLU B 1 160 ? -7.922 12.719 17.031 1 66.81 160 GLU B O 1
ATOM 2667 N N . ALA B 1 161 ? -6.551 13.797 15.523 1 60.03 161 ALA B N 1
ATOM 2668 C CA . ALA B 1 161 ? -5.676 14.281 16.578 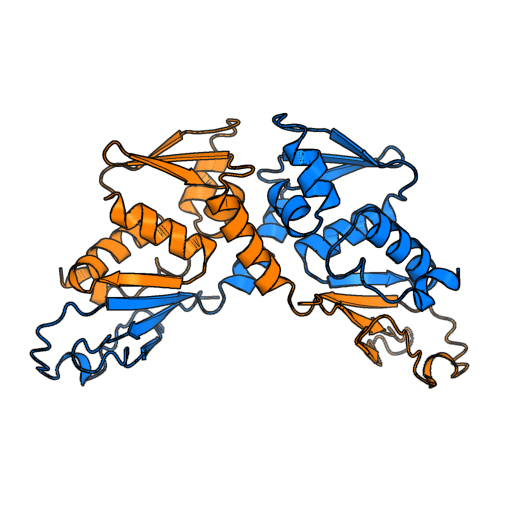1 60.03 161 ALA B CA 1
ATOM 2669 C C . ALA B 1 161 ? -6.398 15.273 17.484 1 60.03 161 ALA B C 1
ATOM 2671 O O . ALA B 1 161 ? -7.242 16.047 17.016 1 60.03 161 ALA B O 1
ATOM 2672 N N . PRO B 1 162 ? -6.242 15.141 18.703 1 55.44 162 PRO B N 1
ATOM 2673 C CA . PRO B 1 162 ? -6.996 15.953 19.656 1 55.44 162 PRO B CA 1
ATOM 2674 C C . PRO B 1 162 ? -6.852 17.453 19.391 1 55.44 162 PRO B C 1
ATOM 2676 O O . PRO B 1 162 ? -5.812 17.906 18.906 1 55.44 162 PRO B O 1
ATOM 2679 N N . GLN B 1 163 ? -7.992 18.234 19.344 1 52.03 163 GLN B N 1
ATOM 2680 C CA . GLN B 1 163 ? -8.188 19.672 19.109 1 52.03 163 GLN B CA 1
ATOM 2681 C C . GLN B 1 163 ? -7.262 20.5 20 1 52.03 163 GLN B C 1
ATOM 2683 O O . GLN B 1 163 ? -6.902 21.625 19.656 1 52.03 163 GLN B O 1
ATOM 2688 N N . SER B 1 164 ? -6.98 20.062 21.172 1 47.66 164 SER B N 1
ATOM 2689 C CA . SER B 1 164 ? -6.211 20.906 22.094 1 47.66 164 SER B CA 1
ATOM 2690 C C . SER B 1 164 ? -4.875 21.312 21.484 1 47.66 164 SER B C 1
ATOM 2692 O O . SER B 1 164 ? -4.352 22.391 21.781 1 47.66 164 SER B O 1
ATOM 2694 N N . ILE B 1 165 ? -4.273 20.547 20.688 1 51.91 165 ILE B N 1
ATOM 2695 C CA . ILE B 1 165 ? -3.018 20.922 20.047 1 51.91 165 ILE B CA 1
ATOM 2696 C C . ILE B 1 165 ? -3.283 21.922 18.938 1 51.91 165 ILE B C 1
ATOM 2698 O O . ILE B 1 165 ? -2.455 22.797 18.672 1 51.91 165 ILE B O 1
ATOM 2702 N N . LYS B 1 166 ? -4.465 21.875 18.328 1 51.53 166 LYS B N 1
ATOM 2703 C CA . LYS B 1 166 ? -4.758 22.766 17.219 1 51.53 166 LYS B CA 1
ATOM 2704 C C . LYS B 1 166 ? -4.852 24.219 17.672 1 51.53 166 LYS B C 1
ATOM 2706 O O . LYS B 1 166 ? -4.566 25.141 16.906 1 51.53 166 LYS B O 1
ATOM 2711 N N . ARG B 1 167 ? -5.289 24.516 18.875 1 45.47 167 ARG B N 1
ATOM 2712 C CA . ARG B 1 167 ? -5.629 25.859 19.312 1 45.47 167 ARG B CA 1
ATOM 2713 C C . ARG B 1 167 ? -4.383 26.625 19.766 1 45.47 167 ARG B C 1
ATOM 2715 O O . ARG B 1 167 ? -4.422 27.844 19.938 1 45.47 167 ARG B O 1
ATOM 2722 N N . GLU B 1 168 ? -3.432 26 20.156 1 39.03 168 GLU B N 1
ATOM 2723 C CA . GLU B 1 168 ? -2.484 26.906 20.797 1 39.03 168 GLU B CA 1
ATOM 2724 C C . GLU B 1 168 ? -1.69 27.703 19.781 1 39.03 168 GLU B C 1
ATOM 2726 O O . GLU B 1 168 ? -0.949 28.625 20.141 1 39.03 168 GLU B O 1
ATOM 2731 N N . GLY B 1 169 ? -1.737 27.469 18.438 1 33.59 169 GLY B N 1
ATOM 2732 C CA . GLY B 1 169 ? -1.11 28.547 17.688 1 33.59 169 GLY B CA 1
ATOM 2733 C C . GLY B 1 169 ? -2.023 29.75 17.484 1 33.59 169 GLY B C 1
ATOM 2734 O O . GLY B 1 169 ? -3.244 29.625 17.594 1 33.59 169 GLY B O 1
#

InterPro domains:
  IPR000210 BTB/POZ domain [PF00651] (65-161)
  IPR000210 BTB/POZ domain [PS50097] (75-140)
  IPR000210 BTB/POZ domain [SM00225] (75-168)
  IPR011333 SKP1/BTB/POZ domain superfamily [G3DSA:3.30.710.10] (49-169)
  IPR011333 SKP1/BTB/POZ domain superfamily [SSF54695] (51-161)
  IPR051095 Drosophila Developmental Transcription Regulators [PTHR23110] (44-161)